Protein AF-A0AAU5ZUD3-F1 (afdb_monomer)

Mean predicted aligned error: 12.15 Å

pLDDT: mean 83.66, std 18.14, range [30.56, 97.0]

Structure (mmCIF, N/CA/C/O backbone):
data_AF-A0AAU5ZUD3-F1
#
_entry.id   AF-A0AAU5ZUD3-F1
#
loop_
_atom_site.group_PDB
_atom_site.id
_atom_site.type_symbol
_atom_site.label_atom_id
_atom_site.label_alt_id
_atom_site.label_comp_id
_atom_site.label_asym_id
_atom_site.label_entity_id
_atom_site.label_seq_id
_atom_site.pdbx_PDB_ins_code
_atom_site.Cartn_x
_atom_site.Cartn_y
_atom_site.Cartn_z
_atom_site.occupancy
_atom_site.B_iso_or_equiv
_atom_site.auth_seq_id
_atom_site.auth_comp_id
_atom_site.auth_asym_id
_atom_site.auth_atom_id
_atom_site.pdbx_PDB_model_num
ATOM 1 N N . MET A 1 1 ? 23.092 -17.784 -21.817 1.00 48.41 1 MET A N 1
ATOM 2 C CA . MET A 1 1 ? 22.901 -16.359 -21.484 1.00 48.41 1 MET A CA 1
ATOM 3 C C . MET A 1 1 ? 22.341 -15.691 -22.719 1.00 48.41 1 MET A C 1
ATOM 5 O O . MET A 1 1 ? 23.107 -15.322 -23.607 1.00 48.41 1 MET A O 1
ATOM 9 N N . ASP A 1 2 ? 21.018 -15.636 -22.817 1.00 57.62 2 ASP A N 1
ATOM 10 C CA . ASP A 1 2 ? 20.360 -14.925 -23.908 1.00 57.62 2 ASP A CA 1
ATOM 11 C C . ASP A 1 2 ? 20.676 -13.446 -23.767 1.00 57.62 2 ASP A C 1
ATOM 13 O O . ASP A 1 2 ? 20.361 -12.872 -22.738 1.00 57.62 2 ASP A O 1
ATOM 17 N N . ARG A 1 3 ? 21.308 -12.844 -24.781 1.00 77.56 3 ARG A N 1
ATOM 18 C CA . ARG A 1 3 ? 21.646 -11.405 -24.803 1.00 77.56 3 ARG A CA 1
ATOM 19 C C . ARG A 1 3 ? 20.447 -10.514 -25.154 1.00 77.56 3 ARG A C 1
ATOM 21 O O . ARG A 1 3 ? 20.596 -9.307 -25.336 1.00 77.56 3 ARG A O 1
ATOM 28 N N . THR A 1 4 ? 19.286 -11.123 -25.367 1.00 86.38 4 THR A N 1
ATOM 29 C CA . THR A 1 4 ? 18.081 -10.471 -25.881 1.00 86.38 4 THR A CA 1
ATOM 30 C C . THR A 1 4 ? 17.466 -9.530 -24.836 1.00 86.38 4 THR A C 1
ATOM 32 O O . THR A 1 4 ? 17.276 -8.363 -25.179 1.00 86.38 4 THR A O 1
ATOM 35 N N . PRO A 1 5 ? 17.266 -9.927 -23.559 1.00 87.44 5 PRO A N 1
ATOM 36 C CA . PRO A 1 5 ? 16.781 -9.009 -22.525 1.00 87.44 5 PRO A CA 1
ATOM 37 C C . PRO A 1 5 ? 17.735 -7.833 -22.271 1.00 87.44 5 PRO A C 1
ATOM 39 O O . PRO A 1 5 ? 17.277 -6.694 -22.231 1.00 87.44 5 PRO A O 1
ATOM 42 N N . GLN A 1 6 ? 19.054 -8.076 -22.214 1.00 90.00 6 GLN A N 1
ATOM 43 C CA . GLN A 1 6 ? 20.086 -7.034 -22.049 1.00 90.00 6 GLN A CA 1
ATOM 44 C C . GLN A 1 6 ? 19.962 -5.980 -23.145 1.00 90.00 6 GLN A C 1
ATOM 46 O O . GLN A 1 6 ? 19.853 -4.793 -22.843 1.00 90.00 6 GLN A O 1
ATOM 51 N N . ARG A 1 7 ? 19.897 -6.419 -24.411 1.00 91.31 7 ARG A N 1
ATOM 52 C CA . ARG A 1 7 ? 19.747 -5.540 -25.579 1.00 91.31 7 ARG A CA 1
ATOM 53 C C . ARG A 1 7 ? 18.429 -4.772 -25.581 1.00 91.31 7 ARG A C 1
ATOM 55 O O . ARG A 1 7 ? 18.427 -3.607 -25.965 1.00 91.31 7 ARG A O 1
ATOM 62 N N . HIS A 1 8 ? 17.321 -5.383 -25.162 1.00 91.88 8 HIS A N 1
ATOM 63 C CA . HIS A 1 8 ? 16.043 -4.675 -25.042 1.00 91.88 8 HIS A CA 1
ATOM 64 C C . HIS A 1 8 ? 16.085 -3.618 -23.933 1.00 91.88 8 HIS A C 1
ATOM 66 O O . HIS A 1 8 ? 15.675 -2.484 -24.168 1.00 91.88 8 HIS A O 1
ATOM 72 N N . ALA A 1 9 ? 16.647 -3.943 -22.767 1.00 92.06 9 ALA A N 1
ATOM 73 C CA . ALA A 1 9 ? 16.814 -3.001 -21.665 1.00 92.06 9 ALA A CA 1
ATOM 74 C C . ALA A 1 9 ? 17.795 -1.862 -22.014 1.00 92.06 9 ALA A C 1
ATOM 76 O O . ALA A 1 9 ? 17.517 -0.701 -21.731 1.00 92.06 9 ALA A O 1
ATOM 77 N N . GLU A 1 10 ? 18.918 -2.152 -22.679 1.00 93.25 10 GLU A N 1
ATOM 78 C CA . GLU A 1 10 ? 19.841 -1.145 -23.236 1.00 93.25 10 GLU A CA 1
ATOM 79 C C . GLU A 1 10 ? 19.151 -0.252 -24.280 1.00 93.25 10 GLU A C 1
ATOM 81 O O . GLU A 1 10 ? 19.231 0.970 -24.197 1.00 93.25 10 GLU A O 1
ATOM 86 N N . SER A 1 11 ? 18.438 -0.842 -25.246 1.00 92.50 11 SER A N 1
ATOM 87 C CA . SER A 1 11 ? 17.718 -0.107 -26.295 1.00 92.50 11 SER A CA 1
ATOM 88 C C . SER A 1 11 ? 16.621 0.799 -25.729 1.00 92.50 11 SER A C 1
ATOM 90 O O . SER A 1 11 ? 16.426 1.912 -26.224 1.00 92.50 11 SER A O 1
ATOM 92 N N . LEU A 1 12 ? 15.939 0.350 -24.671 1.00 92.88 12 LEU A N 1
ATOM 93 C CA . LEU A 1 12 ? 14.989 1.156 -23.916 1.00 92.88 12 LEU A CA 1
ATOM 94 C C . LEU A 1 12 ? 15.702 2.342 -23.253 1.00 92.88 12 LEU A C 1
ATOM 96 O O . LEU A 1 12 ? 15.375 3.484 -23.561 1.00 92.88 12 LEU A O 1
ATOM 100 N N . LEU A 1 13 ? 16.706 2.097 -22.403 1.00 93.88 13 LEU A N 1
ATOM 101 C CA . LEU A 1 13 ? 17.411 3.163 -21.677 1.00 93.88 13 LEU A CA 1
ATOM 102 C C . LEU A 1 13 ? 18.045 4.197 -22.620 1.00 93.88 13 LEU A C 1
ATOM 104 O O . LEU A 1 13 ? 17.849 5.392 -22.412 1.00 93.88 13 LEU A O 1
ATOM 108 N N . ASN A 1 14 ? 18.700 3.759 -23.699 1.00 94.69 14 ASN A N 1
ATOM 109 C CA . ASN A 1 14 ? 19.333 4.638 -24.691 1.00 94.69 14 ASN A CA 1
ATOM 110 C C . ASN A 1 14 ? 18.343 5.590 -25.388 1.00 94.69 14 ASN A C 1
ATOM 112 O O . ASN A 1 14 ? 18.731 6.677 -25.809 1.00 94.69 14 ASN A O 1
ATOM 116 N N . ALA A 1 15 ? 17.069 5.208 -25.519 1.00 92.94 15 ALA A N 1
ATOM 117 C CA . ALA A 1 15 ? 16.033 6.084 -26.065 1.00 92.94 15 ALA A CA 1
ATOM 118 C C . ALA A 1 15 ? 15.388 6.996 -25.011 1.00 92.94 15 ALA A C 1
ATOM 120 O O . ALA A 1 15 ? 14.883 8.064 -25.346 1.00 92.94 15 ALA A O 1
ATOM 121 N N . LEU A 1 16 ? 15.403 6.588 -23.740 1.00 93.88 16 LEU A N 1
ATOM 122 C CA . LEU A 1 16 ? 14.879 7.375 -22.624 1.00 93.88 16 LEU A CA 1
ATOM 123 C C . LEU A 1 16 ? 15.850 8.468 -22.163 1.00 93.88 16 LEU A C 1
ATOM 125 O O . LEU A 1 16 ? 15.400 9.533 -21.733 1.00 93.88 16 LEU A O 1
ATOM 129 N N . ASP A 1 17 ? 17.154 8.209 -22.245 1.00 92.62 17 ASP A N 1
ATOM 130 C CA . ASP A 1 17 ? 18.222 9.093 -21.774 1.00 92.62 17 ASP A CA 1
ATOM 131 C C . ASP A 1 17 ? 18.165 10.526 -22.354 1.00 92.62 17 ASP A C 1
ATOM 133 O O . ASP A 1 17 ? 18.017 11.464 -21.562 1.00 92.62 17 ASP A O 1
ATOM 137 N N . PRO A 1 18 ? 18.129 10.746 -23.691 1.00 94.94 18 PRO A N 1
ATOM 138 C CA . PRO A 1 18 ? 18.107 12.097 -24.264 1.00 94.94 18 PRO A CA 1
ATOM 139 C C . PRO A 1 18 ? 16.787 12.855 -24.037 1.00 94.94 18 PRO A C 1
ATOM 141 O O . PRO A 1 18 ? 16.698 14.042 -24.353 1.00 94.94 18 PRO A O 1
ATOM 144 N N . LEU A 1 19 ? 15.738 12.194 -23.532 1.00 95.00 19 LEU A N 1
ATOM 145 C CA . LEU A 1 19 ? 14.406 12.782 -23.422 1.00 95.00 19 LEU A CA 1
ATOM 146 C C . LEU A 1 19 ? 14.183 13.493 -22.076 1.00 95.00 19 LEU A C 1
ATOM 148 O O . LEU A 1 19 ? 14.475 12.922 -21.017 1.00 95.00 19 LEU A O 1
ATOM 152 N N . PRO A 1 20 ? 13.551 14.687 -22.072 1.00 93.31 20 PRO A N 1
ATOM 153 C CA . PRO A 1 20 ? 13.088 15.324 -20.846 1.00 93.31 20 PRO A CA 1
ATOM 154 C C . PRO A 1 20 ? 11.967 14.496 -20.205 1.00 93.31 20 PRO A C 1
ATOM 156 O O . PRO A 1 20 ? 11.162 13.865 -20.894 1.00 93.31 20 PRO A O 1
ATOM 159 N N . PHE A 1 21 ? 11.869 14.538 -18.874 1.00 87.75 21 PHE A N 1
ATOM 160 C CA . PHE A 1 21 ? 11.022 13.639 -18.076 1.00 87.75 21 PHE A CA 1
ATOM 161 C C . PHE A 1 21 ? 9.576 13.423 -18.601 1.00 87.75 21 PHE A C 1
ATOM 163 O O . PHE A 1 21 ? 9.168 12.266 -18.726 1.00 87.75 21 PHE A O 1
ATOM 170 N N . PRO A 1 22 ? 8.799 14.455 -19.008 1.00 90.75 22 PRO A N 1
ATOM 171 C CA . PRO A 1 22 ? 7.433 14.250 -19.507 1.00 90.75 22 PRO A CA 1
ATOM 172 C C . PRO A 1 22 ? 7.348 13.568 -20.880 1.00 90.75 22 PRO A C 1
ATOM 174 O O . PRO A 1 22 ? 6.273 13.111 -21.265 1.00 90.75 22 PRO A O 1
ATOM 177 N N . GLN A 1 23 ? 8.431 13.566 -21.662 1.00 94.94 23 GLN A N 1
ATOM 178 C CA . GLN A 1 23 ? 8.542 12.819 -22.920 1.00 94.94 23 GLN A CA 1
ATOM 179 C C . GLN A 1 23 ? 9.052 11.403 -22.638 1.00 94.94 23 GLN A C 1
ATOM 181 O O . GLN A 1 23 ? 8.458 10.446 -23.120 1.00 94.94 23 GLN A O 1
ATOM 186 N N . ARG A 1 24 ? 10.048 11.268 -21.752 1.00 94.00 24 ARG A N 1
ATOM 187 C CA . ARG A 1 24 ? 10.586 9.985 -21.276 1.00 94.00 24 ARG A CA 1
ATOM 188 C C . ARG A 1 24 ? 9.496 9.029 -20.782 1.00 94.00 24 ARG A C 1
ATOM 190 O O . ARG A 1 24 ? 9.469 7.875 -21.183 1.00 94.00 24 ARG A O 1
ATOM 197 N N . MET A 1 25 ? 8.560 9.507 -19.959 1.00 92.12 25 MET A N 1
ATOM 198 C CA . MET A 1 25 ? 7.459 8.667 -19.456 1.00 92.12 25 MET A CA 1
ATOM 199 C C . MET A 1 25 ? 6.470 8.234 -20.552 1.00 92.12 25 MET A C 1
ATOM 201 O O . MET A 1 25 ? 5.886 7.159 -20.450 1.00 92.12 25 MET A O 1
ATOM 205 N N . ARG A 1 26 ? 6.293 9.035 -21.614 1.00 92.38 26 ARG A N 1
ATOM 206 C CA . ARG A 1 26 ? 5.463 8.664 -22.774 1.00 92.38 26 ARG A CA 1
ATOM 207 C C . ARG A 1 26 ? 6.164 7.645 -23.667 1.00 92.38 26 ARG A C 1
ATOM 209 O O . ARG A 1 26 ? 5.546 6.653 -24.027 1.00 92.38 26 ARG A O 1
ATOM 216 N N . GLU A 1 27 ? 7.443 7.859 -23.963 1.00 95.38 27 GLU A N 1
ATOM 217 C CA . GLU A 1 27 ? 8.263 6.931 -24.752 1.00 95.38 27 GLU A CA 1
ATOM 218 C C . GLU A 1 27 ? 8.378 5.560 -24.070 1.00 95.38 27 GLU A C 1
ATOM 220 O O . GLU A 1 27 ? 8.192 4.527 -24.710 1.00 95.38 27 GLU A O 1
ATOM 225 N N . LEU A 1 28 ? 8.593 5.548 -22.748 1.00 93.88 28 LEU A N 1
ATOM 226 C CA . LEU A 1 28 ? 8.574 4.329 -21.940 1.00 93.88 28 LEU A CA 1
ATOM 227 C C . LEU A 1 28 ? 7.236 3.594 -22.079 1.00 93.88 28 LEU A C 1
ATOM 229 O O . LEU A 1 28 ? 7.224 2.391 -22.328 1.00 93.88 28 LEU A O 1
ATOM 233 N N . ALA A 1 29 ? 6.115 4.311 -21.956 1.00 92.56 29 ALA A N 1
ATOM 234 C CA . ALA A 1 29 ? 4.798 3.693 -22.031 1.00 92.56 29 ALA A CA 1
ATOM 235 C C . ALA A 1 29 ? 4.490 3.096 -23.417 1.00 92.56 29 ALA A C 1
ATOM 237 O O . ALA A 1 29 ? 3.869 2.038 -23.494 1.00 92.56 29 ALA A O 1
ATOM 238 N N . LEU A 1 30 ? 4.951 3.739 -24.496 1.00 93.19 30 LEU A N 1
ATOM 239 C CA . LEU A 1 30 ? 4.829 3.218 -25.861 1.00 93.19 30 LEU A CA 1
ATOM 240 C C . LEU A 1 30 ? 5.646 1.931 -26.038 1.00 93.19 30 LEU A C 1
ATOM 242 O O . LEU A 1 30 ? 5.090 0.897 -26.404 1.00 93.19 30 LEU A O 1
ATOM 246 N N . ARG A 1 31 ? 6.944 1.960 -25.706 1.00 91.62 31 ARG A N 1
ATOM 247 C CA . ARG A 1 31 ? 7.850 0.816 -25.919 1.00 91.62 31 ARG A CA 1
ATOM 248 C C . ARG A 1 31 ? 7.515 -0.401 -25.070 1.00 91.62 31 ARG A C 1
ATOM 250 O O . ARG A 1 31 ? 7.714 -1.522 -25.520 1.00 91.62 31 ARG A O 1
ATOM 257 N N . VAL A 1 32 ? 6.979 -0.211 -23.866 1.00 91.88 32 VAL A N 1
ATOM 258 C CA . VAL A 1 32 ? 6.510 -1.330 -23.031 1.00 91.88 32 VAL A CA 1
ATOM 259 C C . VAL A 1 32 ? 5.408 -2.135 -23.730 1.00 91.88 32 VAL A C 1
ATOM 261 O O . VAL A 1 32 ? 5.371 -3.350 -23.573 1.00 91.88 32 VAL A O 1
ATOM 264 N N . GLY A 1 33 ? 4.568 -1.499 -24.555 1.00 85.56 33 GLY A N 1
ATOM 265 C CA . GLY A 1 33 ? 3.566 -2.197 -25.369 1.00 85.56 33 GLY A CA 1
ATOM 266 C C . GLY A 1 33 ? 4.148 -3.045 -26.509 1.00 85.56 33 GLY A C 1
ATOM 267 O O . GLY A 1 33 ? 3.487 -3.967 -26.976 1.00 85.56 33 GLY A O 1
ATOM 268 N N . GLU A 1 34 ? 5.380 -2.762 -26.941 1.00 88.25 34 GLU A N 1
ATOM 269 C CA . GLU A 1 34 ? 6.093 -3.497 -27.999 1.00 88.25 34 GLU A CA 1
ATOM 270 C C . GLU A 1 34 ? 6.990 -4.619 -27.435 1.00 88.25 34 GLU A C 1
ATOM 272 O O . GLU A 1 34 ? 7.351 -5.557 -28.147 1.00 88.25 34 GLU A O 1
ATOM 277 N N . LEU A 1 35 ? 7.347 -4.545 -26.148 1.00 85.69 35 LEU A N 1
ATOM 278 C CA . LEU A 1 35 ? 8.242 -5.483 -25.468 1.00 85.69 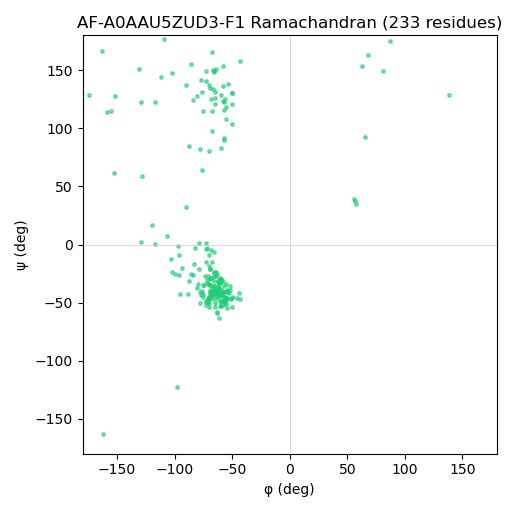35 LEU A CA 1
ATOM 279 C C . LEU A 1 35 ? 7.477 -6.689 -24.902 1.00 85.69 35 LEU A C 1
ATOM 281 O O . LEU A 1 35 ? 7.133 -6.737 -23.722 1.00 85.69 35 LEU A O 1
ATOM 285 N N . VAL A 1 36 ? 7.253 -7.698 -25.748 1.00 82.12 36 VAL A N 1
ATOM 286 C CA . VAL A 1 36 ? 6.629 -8.974 -25.359 1.00 82.12 36 VAL A CA 1
ATOM 287 C C . VAL A 1 36 ? 7.614 -10.138 -25.571 1.00 82.12 36 VAL A C 1
ATOM 289 O O . VAL A 1 36 ? 8.046 -10.348 -26.705 1.00 82.12 36 VAL A O 1
ATOM 292 N N . PRO A 1 37 ? 7.950 -10.938 -24.535 1.00 87.38 37 PRO A N 1
ATOM 293 C CA . PRO A 1 37 ? 7.525 -10.824 -23.136 1.00 87.38 37 PRO A CA 1
ATOM 294 C C . PRO A 1 37 ? 8.264 -9.712 -22.369 1.00 87.38 37 PRO A C 1
ATOM 296 O O . PRO A 1 37 ? 9.474 -9.543 -22.507 1.00 87.38 37 PRO A O 1
ATOM 299 N N . LEU A 1 38 ? 7.539 -9.006 -21.495 1.00 92.06 38 LEU A N 1
ATOM 300 C CA . LEU A 1 38 ? 8.079 -7.895 -20.701 1.00 92.06 38 LEU A CA 1
ATOM 301 C C . LEU A 1 38 ? 8.954 -8.363 -19.523 1.00 92.06 38 LEU A C 1
ATOM 303 O O . LEU A 1 38 ? 9.988 -7.754 -19.252 1.00 92.06 38 LEU A O 1
ATOM 307 N N . ARG A 1 39 ? 8.558 -9.446 -18.834 1.00 93.50 39 ARG A N 1
ATOM 308 C CA . ARG A 1 39 ? 9.158 -9.902 -17.561 1.00 93.50 39 ARG A CA 1
ATOM 309 C C . ARG A 1 39 ? 10.698 -10.033 -17.600 1.00 93.50 39 ARG A C 1
ATOM 311 O O . ARG A 1 39 ? 11.324 -9.433 -16.729 1.00 93.50 39 ARG A O 1
ATOM 318 N N . PRO A 1 40 ? 11.340 -10.644 -18.623 1.00 94.19 40 PRO A N 1
ATOM 319 C CA . PRO A 1 40 ? 12.805 -10.734 -18.678 1.00 94.19 40 PRO A CA 1
ATOM 320 C C . PRO A 1 40 ? 13.511 -9.374 -18.798 1.00 94.19 40 PRO A C 1
ATOM 322 O O . PRO A 1 40 ? 14.656 -9.228 -18.381 1.00 94.19 40 PRO A O 1
ATOM 325 N N . VAL A 1 41 ? 12.847 -8.364 -19.375 1.00 93.75 41 VAL A N 1
ATOM 326 C CA . VAL A 1 41 ? 13.384 -6.995 -19.468 1.00 93.75 41 VAL A CA 1
ATOM 327 C C . VAL A 1 41 ? 13.294 -6.289 -18.111 1.00 93.75 41 VAL A C 1
ATOM 329 O O . VAL A 1 41 ? 14.193 -5.526 -17.769 1.00 93.75 41 VAL A O 1
ATOM 332 N N . LEU A 1 42 ? 12.248 -6.563 -17.321 1.00 94.94 42 LEU A N 1
ATOM 333 C CA . LEU A 1 42 ? 12.124 -6.055 -15.949 1.00 94.94 42 LEU A CA 1
ATOM 334 C C . LEU A 1 42 ? 13.223 -6.635 -15.053 1.00 94.94 42 LEU A C 1
ATOM 336 O O . LEU A 1 42 ? 13.940 -5.873 -14.415 1.00 94.94 42 LEU A O 1
ATOM 340 N N . GLU A 1 43 ? 13.396 -7.959 -15.064 1.00 93.75 43 GLU A N 1
ATOM 341 C CA . GLU A 1 43 ? 14.438 -8.667 -14.304 1.00 93.75 43 GLU A CA 1
ATOM 342 C C . GLU A 1 43 ? 15.841 -8.127 -14.626 1.00 93.75 43 GLU A C 1
ATOM 344 O O . GLU A 1 43 ? 16.622 -7.812 -13.731 1.00 93.75 43 GLU A O 1
ATOM 349 N N . GLU A 1 44 ? 16.143 -7.937 -15.912 1.00 94.75 44 GLU A N 1
ATOM 350 C CA . GLU A 1 44 ? 17.400 -7.347 -16.370 1.00 94.75 44 GLU A CA 1
ATOM 351 C C . GLU A 1 44 ? 17.597 -5.909 -15.856 1.00 94.75 44 GLU A C 1
ATOM 353 O O . GLU A 1 44 ? 18.678 -5.576 -15.368 1.00 94.75 44 GLU A O 1
ATOM 358 N N . LEU A 1 45 ? 16.566 -5.056 -15.919 1.00 93.62 45 LEU A N 1
ATOM 359 C CA . LEU A 1 45 ? 16.619 -3.701 -15.355 1.00 93.62 45 LEU A CA 1
ATOM 360 C C . LEU A 1 45 ? 16.836 -3.711 -13.833 1.00 93.62 45 LEU A C 1
ATOM 362 O O . LEU A 1 45 ? 17.498 -2.814 -13.311 1.00 93.62 45 LEU A O 1
ATOM 366 N N . GLU A 1 46 ? 16.327 -4.717 -13.119 1.00 92.19 46 GLU A N 1
ATOM 367 C CA . GLU A 1 46 ? 16.483 -4.810 -11.666 1.00 92.19 46 GLU A CA 1
ATOM 368 C C . GLU A 1 46 ? 17.912 -5.113 -11.209 1.00 92.19 46 GLU A C 1
ATOM 370 O O . GLU A 1 46 ? 18.314 -4.656 -10.140 1.00 92.19 46 GLU A O 1
ATOM 375 N N . THR A 1 47 ? 18.704 -5.811 -12.029 1.00 91.44 47 THR A N 1
ATOM 376 C CA . THR A 1 47 ? 20.117 -6.120 -11.726 1.00 91.44 47 THR A CA 1
ATOM 377 C C . THR A 1 47 ? 21.076 -4.927 -11.836 1.00 91.44 47 THR A C 1
ATOM 379 O O . THR A 1 47 ? 22.267 -5.070 -11.559 1.00 91.44 47 THR A O 1
ATOM 382 N N . ARG A 1 48 ? 20.577 -3.759 -12.263 1.00 88.94 48 ARG A N 1
ATOM 383 C CA . ARG A 1 48 ? 21.374 -2.566 -12.581 1.00 88.94 48 ARG A CA 1
ATOM 384 C C . ARG A 1 48 ? 21.381 -1.582 -11.400 1.00 88.94 48 ARG A C 1
ATOM 386 O O . ARG A 1 48 ? 21.829 -1.936 -10.312 1.00 88.94 48 ARG A O 1
ATOM 393 N N . GLY A 1 49 ? 20.953 -0.335 -11.597 1.00 88.69 49 GLY A N 1
ATOM 394 C CA . GLY A 1 49 ? 20.941 0.704 -10.568 1.00 88.69 49 GLY A CA 1
ATOM 395 C C . GLY A 1 49 ? 19.535 1.080 -10.075 1.00 88.69 49 GLY A C 1
ATOM 396 O O . GLY A 1 49 ? 18.521 0.606 -10.595 1.00 88.69 49 GLY A O 1
ATOM 397 N N . PRO A 1 50 ? 19.439 1.979 -9.074 1.00 88.56 50 PRO A N 1
ATOM 398 C CA . PRO A 1 50 ? 18.154 2.456 -8.551 1.00 88.56 50 PRO A CA 1
ATOM 399 C C . PRO A 1 50 ? 17.288 3.164 -9.604 1.00 88.56 50 PRO A C 1
ATOM 401 O O . PRO A 1 50 ? 16.061 3.116 -9.537 1.00 88.56 50 PRO A O 1
ATOM 404 N N . TYR A 1 51 ? 17.912 3.807 -10.597 1.00 88.81 51 TYR A N 1
ATOM 405 C CA . TYR A 1 51 ? 17.195 4.444 -11.701 1.00 88.81 51 TYR A CA 1
ATOM 406 C C . TYR A 1 51 ? 16.505 3.401 -12.588 1.00 88.81 51 TYR A C 1
ATOM 408 O O . TYR A 1 51 ? 15.314 3.523 -12.870 1.00 88.81 51 TYR A O 1
ATOM 416 N N . GLU A 1 52 ? 17.219 2.343 -12.966 1.00 93.25 52 GLU A N 1
ATOM 417 C CA . GLU A 1 52 ? 16.712 1.245 -13.787 1.00 93.25 52 GLU A CA 1
ATOM 418 C C . GLU A 1 52 ? 15.619 0.458 -13.057 1.00 93.25 52 GLU A C 1
ATOM 420 O O . GLU A 1 52 ? 14.586 0.172 -13.659 1.00 93.25 52 GLU A O 1
ATOM 425 N N . ARG A 1 53 ? 15.770 0.220 -11.746 1.00 93.56 53 ARG A N 1
ATOM 426 C CA . ARG A 1 53 ? 14.705 -0.330 -10.882 1.00 93.56 53 ARG A CA 1
ATOM 427 C C . ARG A 1 53 ? 13.461 0.562 -10.859 1.00 93.56 53 ARG A C 1
ATOM 429 O O . ARG A 1 53 ? 12.336 0.070 -10.937 1.00 93.56 53 ARG A O 1
ATOM 436 N N . GLY A 1 54 ? 13.646 1.882 -10.824 1.00 90.75 54 GLY A N 1
ATOM 437 C CA . GLY A 1 54 ? 12.558 2.849 -10.967 1.00 90.75 54 GLY A CA 1
ATOM 438 C C . GLY A 1 54 ? 11.853 2.772 -12.328 1.00 90.75 54 GLY A C 1
ATOM 439 O O . GLY A 1 54 ? 10.624 2.812 -12.381 1.00 90.75 54 GLY A O 1
ATOM 440 N N . ILE A 1 55 ? 12.607 2.610 -13.421 1.00 93.62 55 ILE A N 1
ATOM 441 C CA . ILE A 1 55 ? 12.058 2.390 -14.768 1.00 93.62 55 ILE A CA 1
ATOM 442 C C . ILE A 1 55 ? 11.320 1.046 -14.852 1.00 93.62 55 ILE A C 1
ATOM 444 O O . ILE A 1 55 ? 10.225 1.014 -15.411 1.00 93.62 55 ILE A O 1
ATOM 448 N N . ALA A 1 56 ? 11.848 -0.026 -14.252 1.00 95.25 56 ALA A N 1
ATOM 449 C CA . ALA A 1 56 ? 11.190 -1.332 -14.184 1.00 95.25 56 ALA A CA 1
ATOM 450 C C . ALA A 1 56 ? 9.827 -1.244 -13.477 1.00 95.25 56 ALA A C 1
ATOM 452 O O . ALA A 1 56 ? 8.836 -1.743 -14.002 1.00 95.25 56 ALA A O 1
ATOM 453 N N . ALA A 1 57 ? 9.734 -0.516 -12.358 1.00 94.06 57 ALA A N 1
ATOM 454 C CA . ALA A 1 57 ? 8.468 -0.323 -11.646 1.00 94.06 57 ALA A CA 1
ATOM 455 C C . ALA A 1 57 ? 7.407 0.423 -12.475 1.00 94.06 57 ALA A C 1
ATOM 457 O O . ALA A 1 57 ? 6.232 0.053 -12.458 1.00 94.06 57 ALA A O 1
ATOM 458 N N . VAL A 1 58 ? 7.812 1.443 -13.240 1.00 93.12 58 VAL A N 1
ATOM 459 C CA . VAL A 1 58 ? 6.910 2.142 -14.171 1.00 93.12 58 VAL A CA 1
ATOM 460 C C . VAL A 1 58 ? 6.534 1.236 -15.351 1.00 93.12 58 VAL A C 1
ATOM 462 O O . VAL A 1 58 ? 5.376 1.215 -15.764 1.00 93.12 58 VAL A O 1
ATOM 465 N N . ALA A 1 59 ? 7.485 0.462 -15.880 1.00 94.69 59 ALA A N 1
ATOM 466 C CA . ALA A 1 59 ? 7.262 -0.461 -16.989 1.00 94.69 59 ALA A CA 1
ATOM 467 C C . ALA A 1 59 ? 6.279 -1.581 -16.618 1.00 94.69 59 ALA A C 1
ATOM 469 O O . ALA A 1 59 ? 5.315 -1.802 -17.346 1.00 94.69 59 ALA A O 1
ATOM 470 N N . ALA A 1 60 ? 6.455 -2.220 -15.460 1.00 95.56 60 ALA A N 1
ATOM 471 C CA . ALA A 1 60 ? 5.526 -3.211 -14.923 1.00 95.56 60 ALA A CA 1
ATOM 472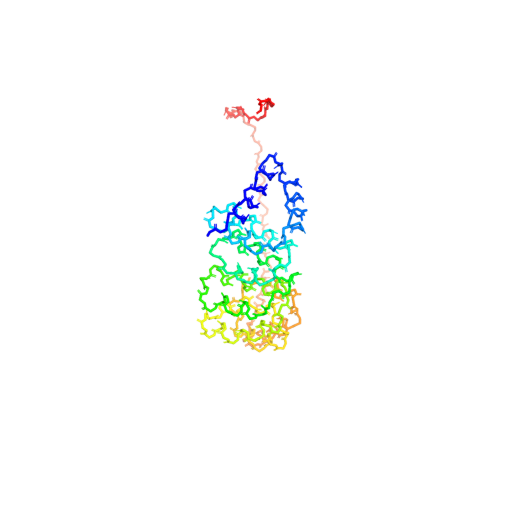 C C . ALA A 1 60 ? 4.113 -2.630 -14.740 1.00 95.56 60 ALA A C 1
ATOM 474 O O . ALA A 1 60 ? 3.124 -3.269 -15.102 1.00 95.56 60 ALA A O 1
ATOM 475 N N . ALA A 1 61 ? 4.008 -1.385 -14.260 1.00 93.69 61 ALA A N 1
ATOM 476 C CA . ALA A 1 61 ? 2.726 -0.703 -14.108 1.00 93.69 61 ALA A CA 1
ATOM 477 C C . ALA A 1 61 ? 2.022 -0.425 -15.451 1.00 93.69 61 ALA A C 1
ATOM 479 O O . ALA A 1 61 ? 0.805 -0.598 -15.547 1.00 93.69 61 ALA A O 1
ATOM 480 N N . VAL A 1 62 ? 2.766 -0.033 -16.495 1.00 93.94 62 VAL A N 1
ATOM 481 C CA . VAL A 1 62 ? 2.224 0.144 -17.857 1.00 93.94 62 VAL A CA 1
ATOM 482 C C . VAL A 1 62 ? 1.835 -1.199 -18.479 1.00 93.94 62 VAL A C 1
ATOM 484 O O . VAL A 1 62 ? 0.734 -1.320 -19.011 1.00 93.94 62 VAL A O 1
ATOM 487 N N . GLY A 1 63 ? 2.696 -2.213 -18.365 1.00 93.06 63 GLY A N 1
ATOM 488 C CA . GLY A 1 63 ? 2.442 -3.582 -18.829 1.00 93.06 63 GLY A CA 1
ATOM 489 C C . GLY A 1 63 ? 1.362 -4.325 -18.035 1.00 93.06 63 GLY A C 1
ATOM 490 O O . GLY A 1 63 ? 0.985 -5.432 -18.405 1.00 93.06 63 GLY A O 1
ATOM 491 N N . ARG A 1 64 ? 0.844 -3.703 -16.965 1.00 93.81 64 ARG A N 1
ATOM 492 C CA . ARG A 1 64 ? -0.177 -4.225 -16.045 1.00 93.81 64 ARG A CA 1
ATOM 493 C C . ARG A 1 64 ? 0.207 -5.543 -15.369 1.00 93.81 64 ARG A C 1
ATOM 495 O O . ARG A 1 64 ? -0.654 -6.371 -15.077 1.00 93.81 64 ARG A O 1
ATOM 502 N N . ASP A 1 65 ? 1.493 -5.703 -15.074 1.00 95.06 65 ASP A N 1
ATOM 503 C CA . ASP A 1 65 ? 2.038 -6.877 -14.401 1.00 95.06 65 ASP A CA 1
ATOM 504 C C . ASP A 1 65 ? 1.763 -6.815 -12.886 1.00 95.06 65 ASP A C 1
ATOM 506 O O . ASP A 1 65 ? 2.572 -6.342 -12.085 1.00 95.06 65 ASP A O 1
ATOM 510 N N . ALA A 1 66 ? 0.553 -7.227 -12.499 1.00 95.12 66 ALA A N 1
ATOM 511 C CA . ALA A 1 66 ? 0.080 -7.168 -11.117 1.00 95.12 66 ALA A CA 1
ATOM 512 C C . ALA A 1 66 ? 0.855 -8.100 -10.167 1.00 95.12 66 ALA A C 1
ATOM 514 O O . ALA A 1 66 ? 0.951 -7.800 -8.980 1.00 95.12 66 ALA A O 1
ATOM 515 N N . GLU A 1 67 ? 1.418 -9.198 -10.677 1.00 95.31 67 GLU A N 1
ATOM 516 C CA . GLU A 1 67 ? 2.256 -10.120 -9.903 1.00 95.31 67 GLU A CA 1
ATOM 517 C C . GLU A 1 67 ? 3.596 -9.458 -9.567 1.00 95.31 67 GLU A C 1
ATOM 519 O O . GLU A 1 67 ? 3.906 -9.288 -8.390 1.00 95.31 67 GLU A O 1
ATOM 524 N N . TRP A 1 68 ? 4.315 -8.946 -10.578 1.00 95.06 68 TRP A N 1
ATOM 525 C CA . TRP A 1 68 ? 5.578 -8.228 -10.364 1.00 95.06 68 TRP A CA 1
ATOM 526 C C . TRP A 1 68 ? 5.398 -7.032 -9.417 1.00 95.06 68 TRP A C 1
ATOM 528 O O . TRP A 1 68 ? 6.221 -6.783 -8.540 1.00 95.06 68 TRP A O 1
ATOM 538 N N . ILE A 1 69 ? 4.295 -6.288 -9.554 1.00 96.94 69 ILE A N 1
ATOM 539 C CA . ILE A 1 69 ? 3.982 -5.173 -8.650 1.00 96.94 69 ILE A CA 1
ATOM 540 C C . ILE A 1 69 ? 3.673 -5.667 -7.230 1.00 96.94 69 ILE A C 1
ATOM 542 O O . ILE A 1 69 ? 4.085 -5.011 -6.270 1.00 96.94 69 ILE A O 1
ATOM 546 N N . GLY A 1 70 ? 2.986 -6.805 -7.086 1.00 9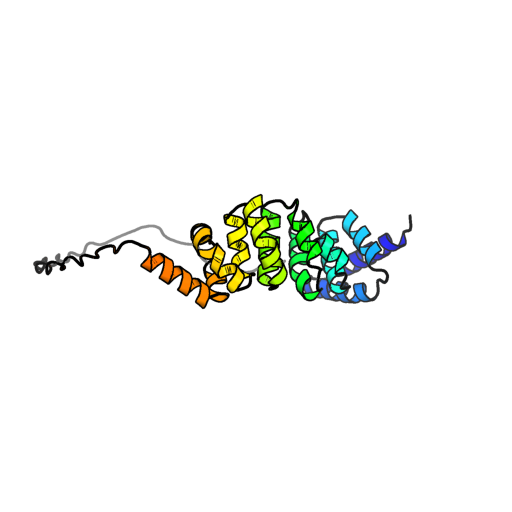6.50 70 GLY A N 1
ATOM 547 C CA . GLY A 1 70 ? 2.748 -7.472 -5.806 1.00 96.50 70 GLY A CA 1
ATOM 548 C C . GLY A 1 70 ? 4.053 -7.765 -5.068 1.00 96.50 70 GLY A C 1
ATOM 549 O O . GLY A 1 70 ? 4.207 -7.347 -3.923 1.00 96.50 70 GLY A O 1
ATOM 550 N N . ASP A 1 71 ? 5.039 -8.332 -5.762 1.00 95.38 71 ASP A N 1
ATOM 551 C CA . ASP A 1 71 ? 6.367 -8.652 -5.216 1.00 95.38 71 ASP A CA 1
ATOM 552 C C . ASP A 1 71 ? 7.206 -7.417 -4.825 1.00 95.38 71 ASP A C 1
ATOM 554 O O . ASP A 1 71 ? 8.315 -7.553 -4.301 1.00 95.38 71 ASP A O 1
ATOM 558 N N . ARG A 1 72 ? 6.735 -6.195 -5.119 1.00 95.44 72 ARG A N 1
ATOM 559 C CA . ARG A 1 72 ? 7.432 -4.926 -4.836 1.00 95.44 72 ARG A CA 1
ATOM 560 C C . ARG A 1 72 ? 6.689 -4.002 -3.864 1.00 95.44 72 ARG A C 1
ATOM 562 O O . ARG A 1 72 ? 7.217 -2.946 -3.513 1.00 95.44 72 ARG A O 1
ATOM 569 N N . ILE A 1 73 ? 5.518 -4.380 -3.338 1.00 96.38 73 ILE A N 1
ATOM 570 C CA . ILE A 1 73 ? 4.789 -3.543 -2.355 1.00 96.38 73 ILE A CA 1
ATOM 571 C C . ILE A 1 73 ? 5.502 -3.405 -0.996 1.00 96.38 73 ILE A C 1
ATOM 573 O O . ILE A 1 73 ? 5.172 -2.501 -0.228 1.00 96.38 73 ILE A O 1
ATOM 577 N N . ALA A 1 74 ? 6.495 -4.255 -0.720 1.00 95.75 74 ALA A N 1
ATOM 578 C CA . ALA A 1 74 ? 7.383 -4.190 0.444 1.00 95.75 74 ALA A CA 1
ATOM 579 C C . ALA A 1 74 ? 8.871 -4.021 0.072 1.00 95.75 74 ALA A C 1
ATOM 581 O O . ALA A 1 74 ? 9.737 -4.252 0.915 1.00 95.75 74 ALA A O 1
ATOM 582 N N . ASP A 1 75 ? 9.184 -3.605 -1.165 1.00 93.50 75 ASP A N 1
ATOM 583 C CA . ASP A 1 75 ? 10.571 -3.455 -1.631 1.00 93.50 75 ASP A CA 1
ATOM 584 C C . ASP A 1 75 ? 11.392 -2.559 -0.677 1.00 93.50 75 ASP A C 1
ATOM 586 O O . ASP A 1 75 ? 10.875 -1.528 -0.225 1.00 93.50 75 ASP A O 1
ATOM 590 N N . PRO A 1 76 ? 12.655 -2.897 -0.346 1.00 89.44 76 PRO A N 1
ATOM 591 C CA . PRO A 1 76 ? 13.498 -2.042 0.493 1.00 89.44 76 PRO A CA 1
ATOM 592 C C . PRO A 1 76 ? 13.696 -0.632 -0.093 1.00 89.44 76 PRO A C 1
ATOM 594 O O . PRO A 1 76 ? 13.786 0.341 0.663 1.00 89.44 76 PRO A O 1
ATOM 597 N N . ASP A 1 77 ? 13.702 -0.486 -1.420 1.00 91.19 77 ASP A N 1
ATOM 598 C CA . ASP A 1 77 ? 13.781 0.804 -2.100 1.00 91.19 77 ASP A CA 1
ATOM 599 C C . ASP A 1 77 ? 12.440 1.548 -2.025 1.00 91.19 77 ASP A C 1
ATOM 601 O O . ASP A 1 77 ? 11.418 1.145 -2.586 1.00 91.19 77 ASP A O 1
ATOM 605 N N . ALA A 1 78 ? 12.456 2.684 -1.327 1.00 91.44 78 ALA A N 1
ATOM 606 C CA . ALA A 1 78 ? 11.278 3.512 -1.105 1.00 91.44 78 ALA A CA 1
ATOM 607 C C . ALA A 1 78 ? 10.677 4.101 -2.395 1.00 91.44 78 ALA A C 1
ATOM 609 O O . ALA A 1 78 ? 9.480 4.393 -2.421 1.00 91.44 78 ALA A O 1
ATOM 610 N N . TYR A 1 79 ? 11.463 4.272 -3.466 1.00 90.31 79 TYR A N 1
ATOM 611 C CA . TYR A 1 79 ? 10.943 4.730 -4.754 1.00 90.31 79 TYR A CA 1
ATOM 612 C C . TYR A 1 79 ? 10.140 3.623 -5.441 1.00 90.31 79 TYR A C 1
ATOM 614 O O . TYR A 1 79 ? 8.996 3.855 -5.842 1.00 90.31 79 TYR A O 1
ATOM 622 N N . VAL A 1 80 ? 10.716 2.418 -5.521 1.00 93.56 80 VAL A N 1
ATOM 623 C CA . VAL A 1 80 ? 10.074 1.226 -6.101 1.00 93.56 80 VAL A CA 1
ATOM 624 C C . VAL A 1 80 ? 8.797 0.898 -5.329 1.00 93.56 80 VAL A C 1
ATOM 626 O O . VAL A 1 80 ? 7.709 0.886 -5.910 1.00 93.56 80 VAL A O 1
ATOM 629 N N . ARG A 1 81 ? 8.903 0.768 -4.002 1.00 95.31 81 ARG A N 1
ATOM 630 C CA . ARG A 1 81 ? 7.779 0.502 -3.098 1.00 95.31 81 ARG A CA 1
ATOM 631 C C . ARG A 1 81 ? 6.679 1.557 -3.202 1.00 95.31 81 ARG A C 1
ATOM 633 O O . ARG A 1 81 ? 5.504 1.232 -3.364 1.00 95.31 81 ARG A O 1
ATOM 640 N N . GLY A 1 82 ? 7.053 2.837 -3.174 1.00 93.94 82 GLY A N 1
ATOM 641 C CA . GLY A 1 82 ? 6.119 3.954 -3.311 1.00 93.94 82 GLY A CA 1
ATOM 642 C C . GLY A 1 82 ? 5.446 4.032 -4.688 1.00 93.94 82 GLY A C 1
ATOM 643 O O . GLY A 1 82 ? 4.358 4.604 -4.801 1.00 93.94 82 GLY A O 1
ATOM 644 N N . HIS A 1 83 ? 6.054 3.466 -5.736 1.00 92.62 83 HIS A N 1
ATOM 645 C CA . HIS A 1 83 ? 5.403 3.285 -7.032 1.00 92.62 83 HIS A CA 1
ATOM 646 C C . HIS A 1 83 ? 4.441 2.094 -7.014 1.00 92.62 83 HIS A C 1
ATOM 648 O O . HIS A 1 83 ? 3.275 2.275 -7.363 1.00 92.62 83 HIS A O 1
ATOM 654 N N . ALA A 1 84 ? 4.891 0.928 -6.543 1.00 96.31 84 ALA A N 1
ATOM 655 C CA . ALA A 1 84 ? 4.087 -0.288 -6.452 1.00 96.31 84 ALA A CA 1
ATOM 656 C C . ALA A 1 84 ? 2.797 -0.059 -5.644 1.00 96.31 84 ALA A C 1
ATOM 658 O O . ALA A 1 84 ? 1.699 -0.264 -6.159 1.00 96.31 84 ALA A O 1
ATOM 659 N N . LEU A 1 85 ? 2.900 0.507 -4.435 1.00 96.62 85 LEU A N 1
ATOM 660 C CA . LEU A 1 85 ? 1.746 0.833 -3.583 1.00 96.62 85 LEU A CA 1
ATOM 661 C C . LEU A 1 85 ? 0.761 1.824 -4.230 1.00 96.62 85 LEU A C 1
ATOM 663 O O . LEU A 1 85 ? -0.433 1.775 -3.938 1.00 96.62 85 LEU A O 1
ATOM 667 N N . ARG A 1 86 ? 1.230 2.720 -5.111 1.00 94.62 86 ARG A N 1
ATOM 668 C CA . ARG A 1 86 ? 0.370 3.688 -5.820 1.00 94.62 86 ARG A CA 1
ATOM 669 C C . ARG A 1 86 ? -0.493 3.019 -6.890 1.00 94.62 86 ARG A C 1
ATOM 671 O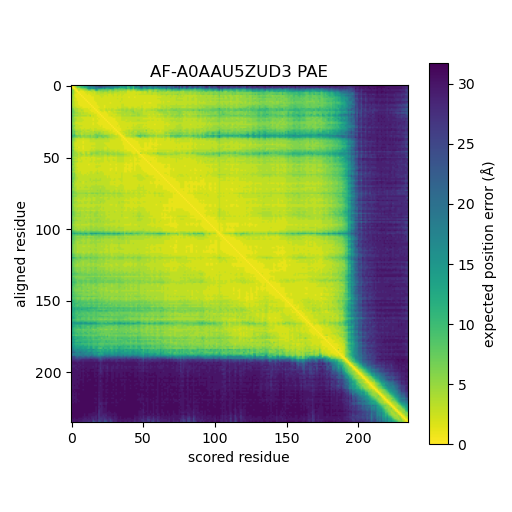 O . ARG A 1 86 ? -1.601 3.489 -7.138 1.00 94.62 86 ARG A O 1
ATOM 678 N N . VAL A 1 87 ? 0.013 1.968 -7.535 1.00 95.44 87 VAL A N 1
ATOM 679 C CA . VAL A 1 87 ? -0.669 1.276 -8.645 1.00 95.44 87 VAL A CA 1
ATOM 680 C C . VAL A 1 87 ? -1.314 -0.050 -8.227 1.00 95.44 87 VAL A C 1
ATOM 682 O O . VAL A 1 87 ? -2.151 -0.569 -8.956 1.00 95.44 87 VAL A O 1
ATOM 685 N N . ALA A 1 88 ? -1.000 -0.576 -7.039 1.00 96.25 88 ALA A N 1
ATOM 686 C CA . ALA A 1 88 ? -1.493 -1.868 -6.557 1.00 96.25 88 ALA A CA 1
ATOM 687 C C . ALA A 1 88 ? -3.029 -1.999 -6.551 1.00 96.25 88 ALA A C 1
ATOM 689 O O . ALA A 1 88 ? -3.563 -3.077 -6.805 1.00 96.25 88 ALA A O 1
ATOM 690 N N . ASP A 1 89 ? -3.750 -0.906 -6.288 1.00 93.69 89 ASP A N 1
ATOM 691 C CA . ASP A 1 89 ? -5.216 -0.871 -6.344 1.00 93.69 89 ASP A CA 1
ATOM 692 C C . ASP A 1 89 ? -5.742 -0.921 -7.791 1.00 93.69 89 ASP A C 1
ATOM 694 O O . ASP A 1 89 ? -6.563 -1.768 -8.137 1.00 93.69 89 ASP A O 1
ATOM 698 N N . SER A 1 90 ? -5.193 -0.086 -8.683 1.00 93.81 90 SER A N 1
ATOM 699 C CA . SER A 1 90 ? -5.618 -0.016 -10.090 1.00 93.81 90 SER A CA 1
ATOM 700 C C . SER A 1 90 ? -5.171 -1.213 -10.938 1.00 93.81 90 SER A C 1
ATOM 702 O O . SER A 1 90 ? -5.698 -1.414 -12.036 1.00 93.81 90 SER A O 1
ATOM 704 N N . LEU A 1 91 ? -4.217 -2.005 -10.443 1.00 95.19 91 LEU A N 1
ATOM 705 C CA . LEU A 1 91 ? -3.794 -3.295 -10.995 1.00 95.19 91 LEU A CA 1
ATOM 706 C C . LEU A 1 91 ? -4.446 -4.500 -10.302 1.00 95.19 91 LEU A C 1
ATOM 708 O O . LEU A 1 91 ? -4.204 -5.623 -10.726 1.00 95.19 91 LEU A O 1
ATOM 712 N N . GLN A 1 92 ? -5.280 -4.283 -9.279 1.00 94.75 92 GLN A N 1
ATOM 713 C CA . GLN A 1 92 ? -5.965 -5.345 -8.531 1.00 94.75 92 GLN A CA 1
ATOM 714 C C . GLN A 1 92 ? -5.006 -6.390 -7.924 1.00 94.75 92 GLN A C 1
ATOM 716 O O . GLN A 1 92 ? -5.313 -7.580 -7.899 1.00 94.75 92 GLN A O 1
ATOM 721 N N . VAL A 1 93 ? -3.854 -5.941 -7.404 1.00 97.00 93 VAL A N 1
ATOM 722 C CA . VAL A 1 93 ? -2.893 -6.790 -6.672 1.00 97.00 93 VAL A CA 1
ATOM 723 C C . VAL A 1 93 ? -3.637 -7.576 -5.582 1.00 97.00 93 VAL A C 1
ATOM 725 O O . VAL A 1 93 ? -4.410 -6.959 -4.839 1.00 97.00 93 VAL A O 1
ATOM 728 N N . PRO A 1 94 ? -3.457 -8.902 -5.462 1.00 95.88 94 PRO A N 1
ATOM 729 C CA . PRO A 1 94 ? -4.237 -9.715 -4.534 1.00 95.88 94 PRO A CA 1
ATOM 730 C C . PRO A 1 94 ? -3.975 -9.335 -3.073 1.00 95.88 94 PRO A C 1
ATOM 732 O O . PRO A 1 94 ? -2.885 -8.897 -2.710 1.00 95.88 94 PRO A O 1
ATOM 735 N N . ASP A 1 95 ? -4.980 -9.527 -2.218 1.00 96.31 95 ASP A N 1
ATOM 736 C CA . ASP A 1 95 ? -4.861 -9.303 -0.769 1.00 96.31 95 ASP A CA 1
ATOM 737 C C . ASP A 1 95 ? -3.734 -10.135 -0.138 1.00 96.31 95 ASP A C 1
ATOM 739 O O . ASP A 1 95 ? -3.032 -9.634 0.735 1.00 96.31 95 ASP A O 1
ATOM 743 N N . SER A 1 96 ? -3.506 -11.358 -0.628 1.00 95.56 96 SER A N 1
ATOM 744 C CA . SER A 1 96 ? -2.445 -12.248 -0.142 1.00 95.56 96 SER A CA 1
ATOM 745 C C . SER A 1 96 ? -1.045 -11.646 -0.281 1.00 95.56 96 SER A C 1
ATOM 747 O O . SER A 1 96 ? -0.191 -11.910 0.557 1.00 95.56 96 SER A O 1
ATOM 749 N N . ALA A 1 97 ? -0.808 -10.793 -1.286 1.00 96.44 97 ALA A N 1
ATOM 750 C CA . ALA A 1 97 ? 0.460 -10.078 -1.405 1.00 96.44 97 ALA A CA 1
ATOM 751 C C . ALA A 1 97 ? 0.650 -9.100 -0.237 1.00 96.44 97 ALA A C 1
ATOM 753 O O . ALA A 1 97 ? 1.743 -9.014 0.306 1.00 96.44 97 ALA A O 1
ATOM 754 N N . PHE A 1 98 ? -0.409 -8.399 0.191 1.00 96.62 98 PHE A N 1
ATOM 755 C CA . PHE A 1 98 ? -0.366 -7.504 1.356 1.00 96.62 98 PHE A CA 1
ATOM 756 C C . PHE A 1 98 ? -0.233 -8.266 2.675 1.00 96.62 98 PHE A C 1
ATOM 758 O O . PHE A 1 98 ? 0.418 -7.762 3.585 1.00 96.62 98 PHE A O 1
ATOM 765 N N . GLU A 1 99 ? -0.839 -9.451 2.777 1.00 95.38 99 GLU A N 1
ATOM 766 C CA . GLU A 1 99 ? -0.704 -10.343 3.933 1.00 95.38 99 GLU A CA 1
ATOM 767 C C . GLU A 1 99 ? 0.765 -10.801 4.060 1.00 95.38 99 GLU A C 1
ATOM 769 O O . GLU A 1 99 ? 1.425 -10.424 5.025 1.00 95.38 99 GLU A O 1
ATOM 774 N N . SER A 1 100 ? 1.337 -11.443 3.032 1.00 94.31 100 SER A N 1
ATOM 775 C CA . SER A 1 100 ? 2.752 -11.867 3.032 1.00 94.31 100 SER A CA 1
ATOM 776 C C . SER A 1 100 ? 3.753 -10.710 3.137 1.00 94.31 100 SER A C 1
ATOM 778 O O . SER A 1 100 ? 4.822 -10.856 3.723 1.00 94.31 100 SER A O 1
ATOM 780 N N . ALA A 1 101 ? 3.423 -9.535 2.595 1.00 95.00 101 ALA A N 1
ATOM 781 C CA . ALA A 1 101 ? 4.250 -8.338 2.721 1.00 95.00 101 ALA A CA 1
ATOM 782 C C . ALA A 1 101 ? 4.291 -7.767 4.147 1.00 95.00 101 ALA A C 1
ATOM 784 O O . ALA A 1 101 ? 5.196 -6.990 4.444 1.00 95.00 101 ALA A O 1
ATOM 785 N N . LEU A 1 102 ? 3.319 -8.082 5.011 1.00 94.31 102 LEU A N 1
ATOM 786 C CA . LEU A 1 102 ? 3.273 -7.582 6.388 1.00 94.31 102 LEU A CA 1
ATOM 787 C C . LEU A 1 102 ? 4.050 -8.459 7.374 1.00 94.31 102 LEU A C 1
ATOM 789 O O . LEU A 1 102 ? 4.591 -7.893 8.326 1.00 94.31 102 LEU A O 1
ATOM 793 N N . ASP A 1 103 ? 4.126 -9.773 7.134 1.00 90.12 103 ASP A N 1
ATOM 794 C CA . ASP A 1 103 ? 4.684 -10.774 8.060 1.00 90.12 103 ASP A CA 1
ATOM 795 C C . ASP A 1 103 ? 6.077 -10.379 8.595 1.00 90.12 103 ASP A C 1
ATOM 797 O O . ASP A 1 103 ? 6.262 -10.242 9.805 1.00 90.12 103 ASP A O 1
ATOM 801 N N . ASP A 1 104 ? 7.025 -10.087 7.695 1.00 81.00 104 ASP A N 1
ATOM 802 C CA . ASP A 1 104 ? 8.414 -9.718 8.030 1.00 81.00 104 ASP A CA 1
ATOM 803 C C . ASP A 1 104 ? 8.735 -8.220 7.824 1.00 81.00 104 ASP A C 1
ATOM 805 O O . ASP A 1 104 ? 9.891 -7.791 7.92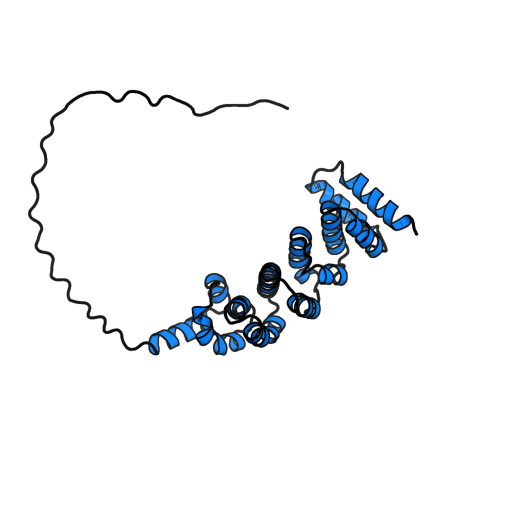0 1.00 81.00 104 ASP A O 1
ATOM 809 N N . ALA A 1 105 ? 7.742 -7.374 7.523 1.00 90.00 105 ALA A N 1
ATOM 810 C CA . ALA A 1 105 ? 8.018 -5.989 7.141 1.00 90.00 105 ALA A CA 1
ATOM 811 C C . ALA A 1 105 ? 8.621 -5.150 8.291 1.00 90.00 105 ALA A C 1
ATOM 813 O O . ALA A 1 105 ? 8.060 -5.097 9.395 1.00 90.00 105 ALA A O 1
ATOM 814 N N . PRO A 1 106 ? 9.693 -4.370 8.032 1.00 92.44 106 PRO A N 1
ATOM 815 C CA . PRO A 1 106 ? 10.168 -3.333 8.946 1.00 92.44 106 PRO A CA 1
ATOM 816 C C . PRO A 1 106 ? 9.082 -2.292 9.249 1.00 92.44 106 PRO A C 1
ATOM 818 O O . PRO A 1 106 ? 8.217 -2.017 8.420 1.00 92.44 106 PRO A O 1
ATOM 821 N N . GLU A 1 107 ? 9.150 -1.639 10.411 1.00 92.50 107 GLU A N 1
ATOM 822 C CA . GLU A 1 107 ? 8.092 -0.731 10.888 1.00 92.50 107 GLU A CA 1
ATOM 823 C C . GLU A 1 107 ? 7.725 0.380 9.884 1.00 92.50 107 GLU A C 1
ATOM 825 O O . GLU A 1 107 ? 6.547 0.675 9.679 1.00 92.50 107 GLU A O 1
ATOM 830 N N . ALA A 1 108 ? 8.716 0.974 9.210 1.00 92.00 108 ALA A N 1
ATOM 831 C CA . ALA A 1 108 ? 8.477 1.981 8.175 1.00 92.00 108 ALA A CA 1
ATOM 832 C C . ALA A 1 108 ? 7.667 1.421 6.988 1.00 92.00 108 ALA A C 1
ATOM 834 O O . ALA A 1 108 ? 6.742 2.080 6.514 1.00 92.00 108 ALA A O 1
ATOM 835 N N . VAL A 1 109 ? 7.968 0.188 6.566 1.00 95.12 109 VAL A N 1
ATOM 836 C CA . VAL A 1 109 ? 7.280 -0.517 5.476 1.00 95.12 109 VAL A CA 1
ATOM 837 C C . VAL A 1 109 ? 5.860 -0.904 5.900 1.00 95.12 109 VAL A C 1
ATOM 839 O O . VAL A 1 109 ? 4.918 -0.591 5.173 1.00 95.12 109 VAL A O 1
ATOM 842 N N . ARG A 1 110 ? 5.662 -1.452 7.112 1.00 95.38 110 ARG A N 1
ATOM 843 C CA . ARG A 1 110 ? 4.31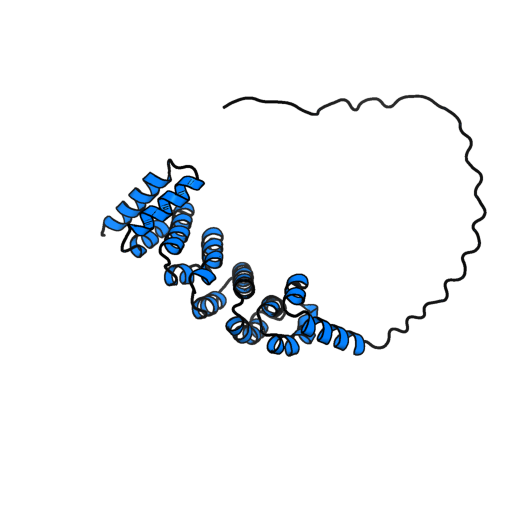6 -1.743 7.656 1.00 95.38 110 ARG A CA 1
ATOM 844 C C . ARG A 1 110 ? 3.425 -0.502 7.669 1.00 95.38 110 ARG A C 1
ATOM 846 O O . ARG A 1 110 ? 2.295 -0.544 7.190 1.00 95.38 110 ARG A O 1
ATOM 853 N N . ARG A 1 111 ? 3.943 0.638 8.137 1.00 93.94 111 ARG A N 1
ATOM 854 C CA . ARG A 1 111 ? 3.202 1.914 8.167 1.00 93.94 111 ARG A CA 1
ATOM 855 C C . ARG A 1 111 ? 2.781 2.402 6.774 1.00 93.94 111 ARG A C 1
ATOM 857 O O . ARG A 1 111 ? 1.751 3.070 6.653 1.00 93.94 111 ARG A O 1
ATOM 864 N N . GLU A 1 112 ? 3.560 2.107 5.733 1.00 95.62 112 GLU A N 1
ATOM 865 C CA . GLU A 1 112 ? 3.205 2.402 4.339 1.00 95.62 112 GLU A CA 1
ATOM 866 C C . GLU A 1 112 ? 2.171 1.407 3.785 1.00 95.62 112 GLU A C 1
ATOM 868 O O . GLU A 1 112 ? 1.178 1.847 3.200 1.00 95.62 112 GLU A O 1
ATOM 873 N N . LEU A 1 113 ? 2.335 0.105 4.046 1.00 96.44 113 LEU A N 1
ATOM 874 C CA . LEU A 1 113 ? 1.383 -0.953 3.680 1.00 96.44 113 LEU A CA 1
ATOM 875 C C . LEU A 1 113 ? -0.008 -0.701 4.279 1.00 96.44 113 LEU A C 1
ATOM 877 O O . LEU A 1 113 ? -0.994 -0.627 3.547 1.00 96.44 113 LEU A O 1
ATOM 881 N N . LEU A 1 114 ? -0.099 -0.459 5.591 1.00 95.81 114 LEU A N 1
ATOM 882 C CA . LEU A 1 114 ? -1.366 -0.150 6.271 1.00 95.81 114 LEU A CA 1
ATOM 883 C C . LEU A 1 114 ? -2.024 1.119 5.707 1.00 95.81 114 LEU A C 1
ATOM 885 O O . LEU A 1 114 ? -3.240 1.166 5.514 1.00 95.81 114 LEU A O 1
ATOM 889 N N . ARG A 1 115 ? -1.227 2.145 5.374 1.00 94.81 115 ARG A N 1
ATOM 890 C CA . ARG A 1 115 ? -1.734 3.356 4.711 1.00 94.81 115 ARG A CA 1
ATOM 891 C C . ARG A 1 115 ? -2.302 3.042 3.325 1.00 94.81 115 ARG A C 1
ATOM 893 O O . ARG A 1 115 ? -3.333 3.613 2.973 1.00 94.81 115 ARG A O 1
ATOM 900 N N . ALA A 1 116 ? -1.663 2.162 2.555 1.00 96.06 116 ALA A N 1
ATOM 901 C CA . ALA A 1 116 ? -2.148 1.738 1.244 1.00 96.06 116 ALA A CA 1
ATOM 902 C C . ALA A 1 116 ? -3.454 0.930 1.347 1.00 96.06 116 ALA A C 1
ATOM 904 O O . ALA A 1 116 ? -4.396 1.228 0.616 1.00 96.06 116 ALA A O 1
ATOM 905 N N . ILE A 1 117 ? -3.565 0.010 2.312 1.00 96.06 117 ILE A N 1
ATOM 906 C CA . ILE A 1 117 ? -4.791 -0.759 2.610 1.00 96.06 117 ILE A CA 1
ATOM 907 C C . ILE A 1 117 ? -5.973 0.183 2.919 1.00 96.06 117 ILE A C 1
ATOM 909 O O . ILE A 1 117 ? -7.046 0.067 2.318 1.00 96.06 117 ILE A O 1
ATOM 913 N N . VAL A 1 118 ? -5.765 1.182 3.790 1.00 94.75 118 VAL A N 1
ATOM 914 C CA . VAL A 1 118 ? -6.778 2.197 4.154 1.00 94.75 118 VAL A CA 1
ATOM 915 C C . VAL A 1 118 ? -7.114 3.145 2.986 1.00 94.75 118 VAL A C 1
ATOM 917 O O . VAL A 1 118 ? -8.261 3.588 2.839 1.00 94.75 118 VAL A O 1
ATOM 920 N N . ALA A 1 119 ? -6.134 3.479 2.140 1.00 93.19 119 ALA A N 1
ATOM 921 C CA . ALA A 1 119 ? -6.337 4.333 0.969 1.00 93.19 119 ALA A CA 1
ATOM 922 C C . ALA A 1 119 ? -7.143 3.617 -0.130 1.00 93.19 119 ALA A C 1
ATOM 924 O O . ALA A 1 119 ? -8.154 4.162 -0.581 1.00 93.19 119 ALA A O 1
ATOM 925 N N . GLY A 1 120 ? -6.745 2.388 -0.479 1.00 91.62 120 GLY A N 1
ATOM 926 C CA . GLY A 1 120 ? -7.397 1.505 -1.456 1.00 91.62 120 GLY A CA 1
ATOM 927 C C . GLY A 1 120 ? -8.718 0.888 -0.984 1.00 91.62 120 GLY A C 1
ATOM 928 O O . GLY A 1 120 ? -9.345 0.143 -1.720 1.00 91.62 120 GLY A O 1
ATOM 929 N N . ARG A 1 121 ? -9.186 1.211 0.233 1.00 90.31 121 ARG A N 1
ATOM 930 C CA . ARG A 1 121 ? -10.476 0.741 0.781 1.00 90.31 121 ARG A CA 1
ATOM 931 C C . ARG A 1 121 ? -10.601 -0.788 0.815 1.00 90.31 121 ARG A C 1
ATOM 933 O O . ARG A 1 121 ? -11.685 -1.326 0.592 1.00 90.31 121 ARG A O 1
ATOM 940 N N . ARG A 1 122 ? -9.509 -1.493 1.120 1.00 94.44 122 ARG A N 1
ATOM 941 C CA . ARG A 1 122 ? -9.496 -2.959 1.243 1.00 94.44 122 ARG A CA 1
ATOM 942 C C . ARG A 1 122 ? -10.121 -3.396 2.570 1.00 94.44 122 ARG A C 1
ATOM 944 O O . ARG A 1 122 ? -9.445 -3.924 3.444 1.00 94.44 122 ARG A O 1
ATOM 951 N N . THR A 1 123 ? -11.412 -3.124 2.745 1.00 95.31 123 THR A N 1
ATOM 952 C CA . THR A 1 123 ? -12.102 -3.263 4.035 1.00 95.31 123 THR A CA 1
ATOM 953 C C . THR A 1 123 ? -12.129 -4.700 4.538 1.00 95.31 123 THR A C 1
ATOM 955 O O . THR A 1 123 ? -11.753 -4.939 5.679 1.00 95.31 123 THR A O 1
ATOM 958 N N . ALA A 1 124 ? -12.422 -5.672 3.670 1.00 95.44 124 ALA A N 1
ATOM 959 C CA . ALA A 1 124 ? -12.380 -7.085 4.046 1.00 95.44 124 ALA A CA 1
ATOM 960 C C . ALA A 1 124 ? -10.977 -7.550 4.492 1.00 95.44 124 ALA A C 1
ATOM 962 O O . ALA A 1 124 ? -10.873 -8.399 5.372 1.00 95.44 124 ALA A O 1
ATOM 963 N N . LEU A 1 125 ? -9.901 -7.004 3.912 1.00 96.50 125 LEU A N 1
ATOM 964 C CA . LEU A 1 125 ? -8.524 -7.262 4.349 1.00 96.50 125 LEU A CA 1
ATOM 965 C C . LEU A 1 125 ? -8.232 -6.588 5.694 1.00 96.50 125 LEU A C 1
ATOM 967 O O . LEU A 1 125 ? -7.684 -7.219 6.593 1.00 96.50 125 LEU A O 1
ATOM 971 N N . ALA A 1 126 ? -8.626 -5.322 5.848 1.00 97.00 126 ALA A N 1
ATOM 972 C CA . ALA A 1 126 ? -8.445 -4.571 7.085 1.00 97.00 126 ALA A CA 1
ATOM 973 C C . ALA A 1 126 ? -9.139 -5.256 8.277 1.00 97.00 126 ALA A C 1
ATOM 975 O O . ALA A 1 126 ? -8.535 -5.412 9.338 1.00 97.00 126 ALA A O 1
ATOM 976 N N . ASP A 1 127 ? -10.364 -5.747 8.075 1.00 96.56 127 ASP A N 1
ATOM 977 C CA . ASP A 1 127 ? -11.121 -6.493 9.082 1.00 96.56 127 ASP A CA 1
ATOM 978 C C . ASP A 1 127 ? -10.448 -7.824 9.462 1.00 96.56 127 ASP A C 1
ATOM 980 O O . ASP A 1 127 ? -10.389 -8.157 10.647 1.00 96.56 127 ASP A O 1
ATOM 984 N N . ARG A 1 128 ? -9.894 -8.567 8.485 1.00 96.00 128 ARG A N 1
ATOM 985 C CA . ARG A 1 128 ? -9.132 -9.808 8.739 1.00 96.00 128 ARG A CA 1
ATOM 986 C C . ARG A 1 128 ? -7.837 -9.551 9.510 1.00 96.00 128 ARG A C 1
ATOM 988 O O . ARG A 1 128 ? -7.518 -10.306 10.426 1.00 96.00 128 ARG A O 1
ATOM 995 N N . LEU A 1 129 ? -7.093 -8.509 9.139 1.00 96.25 129 LEU A N 1
ATOM 996 C CA . LEU A 1 129 ? -5.778 -8.212 9.709 1.00 96.25 129 LEU A CA 1
ATOM 997 C C . LEU A 1 129 ? -5.853 -7.631 11.126 1.00 96.25 129 LEU A C 1
ATOM 999 O O . LEU A 1 129 ? -4.976 -7.923 11.936 1.00 96.25 129 LEU A O 1
ATOM 1003 N N . LEU A 1 130 ? -6.874 -6.826 11.447 1.00 95.75 130 LEU A N 1
ATOM 1004 C CA . LEU A 1 130 ? -6.940 -6.050 12.694 1.00 95.75 130 LEU A CA 1
ATOM 1005 C C . LEU A 1 130 ? -6.657 -6.861 13.985 1.00 95.75 130 LEU A C 1
ATOM 1007 O O . LEU A 1 130 ? -5.878 -6.371 14.809 1.00 95.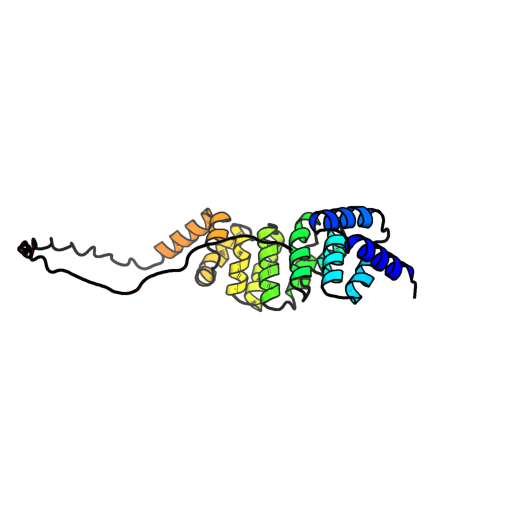75 130 LEU A O 1
ATOM 1011 N N . PRO A 1 131 ? -7.205 -8.079 14.198 1.00 94.50 131 PRO A N 1
ATOM 1012 C CA . PRO A 1 131 ? -6.947 -8.850 15.418 1.00 94.50 131 PRO A CA 1
ATOM 1013 C C . PRO A 1 131 ? -5.516 -9.398 15.510 1.00 94.50 131 PRO A C 1
ATOM 1015 O O . PRO A 1 131 ? -4.975 -9.487 16.610 1.00 94.50 131 PRO A O 1
ATOM 1018 N N . GLY A 1 132 ? -4.908 -9.768 14.376 1.00 94.44 132 GLY A N 1
ATOM 1019 C CA . GLY A 1 132 ? -3.501 -10.177 14.319 1.00 94.44 132 GLY A CA 1
ATOM 1020 C C . GLY A 1 132 ? -2.585 -8.983 14.546 1.00 94.44 132 GLY A C 1
ATOM 1021 O O . GLY A 1 132 ? -1.782 -8.977 15.473 1.00 94.44 132 GLY A O 1
ATOM 1022 N N . LEU A 1 133 ? -2.830 -7.902 13.799 1.00 94.00 133 LEU A N 1
ATOM 1023 C CA . LEU A 1 133 ? -2.054 -6.669 13.866 1.00 94.00 133 LEU A CA 1
ATOM 1024 C C . LEU A 1 133 ? -1.936 -6.128 15.303 1.00 94.00 133 LEU A C 1
ATOM 1026 O O . LEU A 1 133 ? -0.856 -5.731 15.739 1.00 94.00 133 LEU A O 1
ATOM 1030 N N . ARG A 1 134 ? -3.043 -6.177 16.059 1.00 94.50 134 ARG A N 1
ATOM 1031 C CA . ARG A 1 134 ? -3.091 -5.783 17.472 1.00 94.50 134 ARG A CA 1
ATOM 1032 C C . ARG A 1 134 ? -2.304 -6.715 18.393 1.00 94.50 134 ARG A C 1
ATOM 1034 O O . ARG A 1 134 ? -1.649 -6.229 19.307 1.00 94.50 134 ARG A O 1
ATOM 1041 N N . ARG A 1 135 ? -2.373 -8.032 18.184 1.00 94.75 135 ARG A N 1
ATOM 1042 C CA . ARG A 1 135 ? -1.673 -9.012 19.027 1.00 94.75 135 ARG A CA 1
ATOM 1043 C C . ARG A 1 135 ? -0.162 -8.947 18.826 1.00 94.75 135 ARG A C 1
ATOM 1045 O O . ARG A 1 135 ? 0.581 -8.988 19.801 1.00 94.75 135 ARG A O 1
ATOM 1052 N N . ASP A 1 136 ? 0.260 -8.844 17.571 1.00 93.31 136 ASP A N 1
ATOM 1053 C CA . ASP A 1 136 ? 1.635 -9.140 17.179 1.00 93.31 136 ASP A CA 1
ATOM 1054 C C . ASP A 1 136 ? 2.496 -7.854 17.102 1.00 93.31 136 ASP A C 1
ATOM 1056 O O . ASP A 1 136 ? 3.697 -7.898 17.366 1.00 93.31 136 ASP A O 1
ATOM 1060 N N . TRP A 1 137 ? 1.883 -6.682 16.851 1.00 91.44 137 TRP A N 1
ATOM 1061 C CA . TRP A 1 137 ? 2.563 -5.368 16.839 1.00 91.44 137 TRP A CA 1
ATOM 1062 C C . TRP A 1 137 ? 1.893 -4.277 17.703 1.00 91.44 137 TRP A C 1
ATOM 1064 O O . TRP A 1 137 ? 2.386 -3.147 17.755 1.00 91.44 137 TRP A O 1
ATOM 1074 N N . GLY A 1 138 ? 0.810 -4.596 18.418 1.00 93.50 138 GLY A N 1
ATOM 1075 C CA . GLY A 1 138 ? 0.205 -3.727 19.431 1.00 93.50 138 GLY A CA 1
ATOM 1076 C C . GLY A 1 138 ? -0.828 -2.707 18.935 1.00 93.50 138 GLY A C 1
ATOM 1077 O O . GLY A 1 138 ? -1.080 -2.512 17.741 1.00 93.50 138 GLY A O 1
ATOM 1078 N N . ASP A 1 139 ? -1.419 -2.008 19.906 1.00 95.31 139 ASP A N 1
ATOM 1079 C CA . ASP A 1 139 ? -2.546 -1.083 19.725 1.00 95.31 139 ASP A CA 1
ATOM 1080 C C . ASP A 1 139 ? -2.248 0.080 18.762 1.00 95.31 139 ASP A C 1
ATOM 1082 O O . ASP A 1 139 ? -3.141 0.539 18.050 1.00 95.31 139 ASP A O 1
ATOM 1086 N N . ALA A 1 140 ? -0.991 0.527 18.677 1.00 92.38 140 ALA A N 1
ATOM 1087 C CA . ALA A 1 140 ? -0.586 1.624 17.800 1.00 92.38 140 ALA A CA 1
ATOM 1088 C C . ALA A 1 140 ? -0.720 1.289 16.306 1.00 92.38 140 ALA A C 1
ATOM 1090 O O . ALA A 1 140 ? -1.137 2.150 15.532 1.00 92.38 140 ALA A O 1
ATOM 1091 N N . GLU A 1 141 ? -0.392 0.063 15.886 1.00 92.81 141 GLU A N 1
ATOM 1092 C CA . GLU A 1 141 ? -0.558 -0.358 14.489 1.00 92.81 141 GLU A CA 1
ATOM 1093 C C . GLU A 1 141 ? -2.019 -0.749 14.211 1.00 92.81 141 GLU A C 1
ATOM 1095 O O . GLU A 1 141 ? -2.574 -0.340 13.189 1.00 92.81 141 GLU A O 1
ATOM 1100 N N . ALA A 1 142 ? -2.703 -1.395 15.166 1.00 95.31 142 ALA A N 1
ATOM 1101 C CA . ALA A 1 142 ? -4.146 -1.650 15.089 1.00 95.31 142 ALA A CA 1
ATOM 1102 C C . ALA A 1 142 ? -4.964 -0.360 14.869 1.00 95.31 142 ALA A C 1
ATOM 1104 O O . ALA A 1 142 ? -5.790 -0.284 13.956 1.00 95.31 142 ALA A O 1
ATOM 1105 N N . ALA A 1 143 ? -4.677 0.699 15.632 1.00 94.81 143 ALA A N 1
ATOM 1106 C CA . ALA A 1 143 ? -5.351 1.991 15.520 1.00 94.81 143 ALA A CA 1
ATOM 1107 C C . ALA A 1 143 ? -5.121 2.701 14.168 1.00 94.81 143 ALA A C 1
ATOM 1109 O O . ALA A 1 143 ? -5.951 3.517 13.755 1.00 94.81 143 ALA A O 1
ATOM 1110 N N . ARG A 1 144 ? -4.032 2.394 13.440 1.00 94.38 144 ARG A N 1
ATOM 1111 C CA . ARG A 1 144 ? -3.811 2.905 12.069 1.00 94.38 144 ARG A CA 1
ATOM 1112 C C . ARG A 1 144 ? -4.744 2.264 11.049 1.00 94.38 144 ARG A C 1
ATOM 1114 O O . ARG A 1 144 ? -5.058 2.915 10.054 1.00 94.38 144 ARG A O 1
ATOM 1121 N N . LEU A 1 145 ? -5.144 1.014 11.277 1.00 95.56 145 LEU A N 1
ATOM 1122 C CA . LEU A 1 145 ? -5.938 0.224 10.340 1.00 95.56 145 LEU A CA 1
ATOM 1123 C C . LEU A 1 145 ? -7.446 0.497 10.458 1.00 95.56 145 LEU A C 1
ATOM 1125 O O . LEU A 1 145 ? -8.149 0.405 9.453 1.00 95.56 145 LEU A O 1
ATOM 1129 N N . LEU A 1 146 ? -7.923 0.932 11.635 1.00 94.81 146 LEU A N 1
ATOM 1130 C CA . LEU A 1 146 ? -9.340 1.234 11.908 1.00 94.81 146 LEU A CA 1
ATOM 1131 C C . LEU A 1 146 ? -10.074 2.034 10.808 1.00 94.81 146 LEU A C 1
ATOM 1133 O O . LEU A 1 146 ? -11.191 1.652 10.488 1.00 94.81 146 LEU A O 1
ATOM 1137 N N . PRO A 1 147 ? -9.513 3.083 10.163 1.00 94.62 147 PRO A N 1
ATOM 1138 C CA . PRO A 1 147 ? -10.228 3.824 9.114 1.00 94.62 147 PRO A CA 1
ATOM 1139 C C . PRO A 1 147 ? -10.406 3.064 7.783 1.00 94.62 147 PRO A C 1
ATOM 1141 O O . PRO A 1 147 ? -10.959 3.625 6.833 1.00 94.62 147 PRO A O 1
ATOM 1144 N N . GLY A 1 148 ? -9.851 1.854 7.667 1.00 93.75 148 GLY A N 1
ATOM 1145 C CA . GLY A 1 148 ? -10.066 0.928 6.555 1.00 93.75 148 GLY A CA 1
ATOM 1146 C C . GLY A 1 148 ? -11.090 -0.169 6.862 1.00 93.75 148 GLY A C 1
ATOM 1147 O O . GLY A 1 148 ? -11.700 -0.675 5.923 1.00 93.75 148 GLY A O 1
ATOM 1148 N N . CYS A 1 149 ? -11.278 -0.511 8.139 1.00 95.50 149 CYS A N 1
ATOM 1149 C CA . CYS A 1 149 ? -12.198 -1.543 8.626 1.00 95.50 149 CYS A CA 1
ATOM 1150 C C . CYS A 1 149 ? -13.680 -1.174 8.409 1.00 95.50 149 CYS A C 1
ATOM 1152 O O . CYS A 1 149 ? -14.019 -0.024 8.124 1.00 95.50 149 CYS A O 1
ATOM 1154 N N . ALA A 1 150 ? -14.584 -2.145 8.545 1.00 93.44 150 ALA A N 1
ATOM 1155 C CA . ALA A 1 150 ? -16.026 -1.906 8.518 1.00 93.44 150 ALA A CA 1
ATOM 1156 C C . ALA A 1 150 ? -16.500 -1.218 9.820 1.00 93.44 150 ALA A C 1
ATOM 1158 O O . ALA A 1 150 ? -15.905 -1.458 10.875 1.00 93.44 150 ALA A O 1
ATOM 1159 N N . PRO A 1 151 ? -17.559 -0.380 9.800 1.00 89.25 151 PRO A N 1
ATOM 1160 C CA . PRO A 1 151 ? -18.050 0.323 10.995 1.00 89.25 151 PRO A CA 1
ATOM 1161 C C . PRO A 1 151 ? -18.314 -0.598 12.196 1.00 89.25 151 PRO A C 1
ATOM 1163 O O . PRO A 1 151 ? -17.977 -0.258 13.328 1.00 89.25 151 PRO A O 1
ATOM 1166 N N . GLU A 1 152 ? -18.856 -1.787 11.945 1.00 89.12 152 GLU A N 1
ATOM 1167 C CA . GLU A 1 152 ? -19.171 -2.812 12.941 1.00 89.12 152 GLU A CA 1
ATOM 1168 C C . GLU A 1 152 ? -17.889 -3.400 13.555 1.00 89.12 152 GLU A C 1
ATOM 1170 O O . GLU A 1 152 ? -17.794 -3.589 14.770 1.00 89.12 152 GLU A O 1
ATOM 1175 N N . THR A 1 153 ? -16.868 -3.626 12.721 1.00 91.31 153 THR A N 1
ATOM 1176 C CA . THR A 1 153 ? -15.535 -4.078 13.142 1.00 91.31 153 THR A CA 1
ATOM 1177 C C . THR A 1 153 ? -14.786 -2.999 13.923 1.00 91.31 153 THR A C 1
ATOM 1179 O O . THR A 1 153 ? -13.989 -3.340 14.793 1.00 91.31 153 THR A O 1
ATOM 1182 N N . VAL A 1 154 ? -15.044 -1.712 13.654 1.00 90.12 154 VAL A N 1
ATOM 1183 C CA . VAL A 1 154 ? -14.458 -0.569 14.379 1.00 90.12 154 VAL A CA 1
ATOM 1184 C C . VAL A 1 154 ? -15.134 -0.347 15.732 1.00 90.12 154 VAL A C 1
ATOM 1186 O O . VAL A 1 154 ? -14.435 -0.093 16.709 1.00 90.12 154 VAL A O 1
ATOM 1189 N N . ALA A 1 155 ? -16.462 -0.474 15.819 1.00 89.75 155 ALA A N 1
ATOM 1190 C CA . ALA A 1 155 ? -17.241 -0.141 17.017 1.00 89.75 155 ALA A CA 1
ATOM 1191 C C . ALA A 1 155 ? -16.765 -0.862 18.292 1.00 89.75 155 ALA A C 1
ATOM 1193 O O . ALA A 1 155 ? -16.701 -0.257 19.358 1.00 89.75 155 ALA A O 1
ATOM 1194 N N . ARG A 1 156 ? -16.399 -2.146 18.182 1.00 89.62 156 ARG A N 1
ATOM 1195 C CA . ARG A 1 156 ? -15.954 -2.968 19.321 1.00 89.62 156 ARG A CA 1
ATOM 1196 C C . ARG A 1 156 ? -14.547 -2.612 19.848 1.00 89.62 156 ARG A C 1
ATOM 1198 O O . ARG A 1 156 ? -14.425 -2.428 21.052 1.00 89.62 156 ARG A O 1
ATOM 1205 N N . PRO A 1 157 ? -13.479 -2.546 19.026 1.00 91.00 157 PRO A N 1
ATOM 1206 C CA . PRO A 1 157 ? -12.129 -2.225 19.496 1.00 91.00 157 PRO A CA 1
ATOM 1207 C C . PRO A 1 157 ? -11.842 -0.722 19.640 1.00 91.00 157 PRO A C 1
ATOM 1209 O O . PRO A 1 157 ? -10.859 -0.378 20.290 1.00 91.00 157 PRO A O 1
ATOM 1212 N N . LEU A 1 158 ? -12.632 0.180 19.040 1.00 89.19 158 LEU A N 1
ATOM 1213 C CA . LEU A 1 158 ? -12.354 1.623 19.080 1.00 89.19 158 LEU A CA 1
ATOM 1214 C C . LEU A 1 158 ? -12.279 2.219 20.503 1.00 89.19 158 LEU A C 1
ATOM 1216 O O . LEU A 1 158 ? -11.359 3.007 20.705 1.00 89.19 158 LEU A O 1
ATOM 1220 N N . PRO A 1 159 ? -13.141 1.868 21.483 1.00 89.31 159 PRO A N 1
ATOM 1221 C CA . PRO A 1 159 ? -13.006 2.365 22.857 1.00 89.31 159 PRO A CA 1
ATOM 1222 C C . PRO A 1 159 ? -11.651 1.994 23.476 1.00 89.31 159 PRO A C 1
ATOM 1224 O O . PRO A 1 159 ? -10.912 2.853 23.950 1.00 89.31 159 PRO A O 1
ATOM 1227 N N . GLU A 1 160 ? -11.251 0.723 23.368 1.00 90.19 160 GLU A N 1
ATOM 1228 C CA . GLU A 1 160 ? -9.964 0.246 23.889 1.00 90.19 160 GLU A CA 1
ATOM 1229 C C . GLU A 1 160 ? -8.771 0.912 23.180 1.00 90.19 160 GLU A C 1
ATOM 1231 O O . GLU A 1 160 ? -7.800 1.319 23.819 1.00 90.19 160 GLU A O 1
ATOM 1236 N N . LEU A 1 161 ? -8.856 1.070 21.855 1.00 92.31 161 LEU A N 1
ATOM 1237 C CA . LEU A 1 161 ? -7.810 1.661 21.016 1.00 92.31 161 LEU A CA 1
ATOM 1238 C C . LEU A 1 161 ? -7.822 3.198 20.988 1.00 92.31 161 LEU A C 1
ATOM 1240 O O . LEU A 1 161 ? -6.936 3.788 20.369 1.00 92.31 161 LEU A O 1
ATOM 1244 N N . PHE A 1 162 ? -8.780 3.863 21.641 1.00 87.25 162 PHE A N 1
ATOM 1245 C CA . PHE A 1 162 ? -9.004 5.314 21.545 1.00 87.25 162 PHE A CA 1
ATOM 1246 C C . PHE A 1 162 ? -7.738 6.119 21.878 1.00 87.25 162 PHE A C 1
ATOM 1248 O O . PHE A 1 162 ? -7.393 7.083 21.194 1.00 87.25 162 PHE A O 1
ATOM 1255 N N . HIS A 1 163 ? -6.987 5.653 22.879 1.00 88.31 163 HIS A N 1
ATOM 1256 C CA . HIS A 1 163 ? -5.720 6.231 23.328 1.00 88.31 163 HIS A CA 1
ATOM 1257 C C . HIS A 1 163 ? -4.575 6.131 22.294 1.00 88.31 163 HIS A C 1
ATOM 1259 O O . HIS A 1 163 ? -3.642 6.934 22.330 1.00 88.31 163 HIS A O 1
ATOM 1265 N N . ALA A 1 164 ? -4.638 5.164 21.374 1.00 92.94 164 ALA A N 1
ATOM 1266 C CA . ALA A 1 164 ? -3.634 4.901 20.343 1.00 92.94 164 ALA A CA 1
ATOM 1267 C C . ALA A 1 164 ? -3.973 5.552 18.983 1.00 92.94 164 ALA A C 1
ATOM 1269 O O . ALA A 1 164 ? -3.137 5.584 18.071 1.00 92.94 164 ALA A O 1
ATOM 1270 N N . VAL A 1 165 ? -5.183 6.105 18.823 1.00 91.19 165 VAL A N 1
ATOM 1271 C CA . VAL A 1 165 ? -5.597 6.780 17.587 1.00 91.19 165 VAL A CA 1
ATOM 1272 C C . VAL A 1 165 ? -4.786 8.063 17.385 1.00 91.19 165 VAL A C 1
ATOM 1274 O O . VAL A 1 165 ? -4.909 9.050 18.105 1.00 91.19 165 VAL A O 1
ATOM 1277 N N . THR A 1 166 ? -3.984 8.079 16.322 1.00 86.12 166 THR A N 1
ATOM 1278 C CA . THR A 1 166 ? -3.283 9.283 15.832 1.00 86.12 166 THR A CA 1
ATOM 1279 C C . THR A 1 166 ? -3.962 9.893 14.599 1.00 86.12 166 THR A C 1
ATOM 1281 O O . THR A 1 166 ? -3.838 11.086 14.329 1.00 86.12 166 THR A O 1
ATOM 1284 N N . GLY A 1 167 ? -4.723 9.088 13.850 1.00 83.69 167 GLY A N 1
ATOM 1285 C CA . GLY A 1 167 ? -5.315 9.429 12.552 1.00 83.69 167 GLY A CA 1
ATOM 1286 C C . GLY A 1 167 ? -6.718 10.047 12.592 1.00 83.69 167 GLY A C 1
ATOM 1287 O O . GLY A 1 167 ? -7.486 9.814 11.657 1.00 83.69 167 GLY A O 1
ATOM 1288 N N . TRP A 1 168 ? -7.067 10.815 13.633 1.00 89.19 168 TRP A N 1
ATOM 1289 C CA . TRP A 1 168 ? -8.432 11.310 13.915 1.00 89.19 168 TRP A CA 1
ATOM 1290 C C . TRP A 1 168 ? -9.196 11.841 12.698 1.00 89.19 168 TRP A C 1
ATOM 1292 O O . TRP A 1 168 ? -10.337 11.456 12.472 1.00 89.19 168 TRP A O 1
ATOM 1302 N N . LYS A 1 169 ? -8.563 12.676 11.862 1.00 91.25 169 LYS A N 1
ATOM 1303 C CA . LYS A 1 169 ? -9.198 13.249 10.660 1.00 91.25 169 LYS A CA 1
ATOM 1304 C C . LYS A 1 169 ? -9.640 12.185 9.647 1.00 91.25 169 LYS A C 1
ATOM 1306 O O . LYS A 1 169 ? -10.674 12.347 9.004 1.00 91.25 169 LYS A O 1
ATOM 1311 N N . THR A 1 170 ? -8.858 11.120 9.477 1.00 91.00 170 THR A N 1
ATOM 1312 C CA . THR A 1 170 ? -9.193 10.019 8.563 1.00 91.00 170 THR A CA 1
ATOM 1313 C C . THR A 1 170 ? -10.277 9.141 9.171 1.00 91.00 170 THR A C 1
ATOM 1315 O O . THR A 1 170 ? -11.224 8.799 8.468 1.00 91.00 170 THR A O 1
ATOM 1318 N N . LEU A 1 171 ? -10.180 8.844 10.472 1.00 91.00 171 LEU A N 1
ATOM 1319 C CA . LEU A 1 171 ? -11.177 8.061 11.202 1.00 91.00 171 LEU A CA 1
ATOM 1320 C C . LEU A 1 171 ? -12.551 8.751 11.183 1.00 91.00 171 LEU A C 1
ATOM 1322 O O . LEU A 1 171 ? -13.510 8.171 10.688 1.00 91.00 171 LEU A O 1
ATOM 1326 N N . ALA A 1 172 ? -12.622 10.026 11.578 1.00 91.38 172 ALA A N 1
ATOM 1327 C CA . ALA A 1 172 ? -13.850 10.827 11.569 1.00 91.38 172 ALA A CA 1
ATOM 1328 C C . ALA A 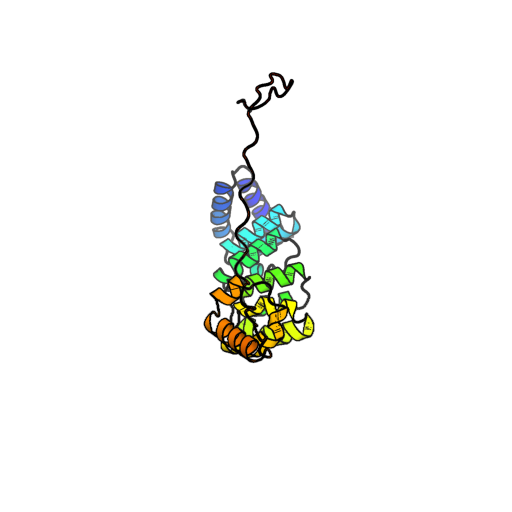1 172 ? -14.466 10.982 10.168 1.0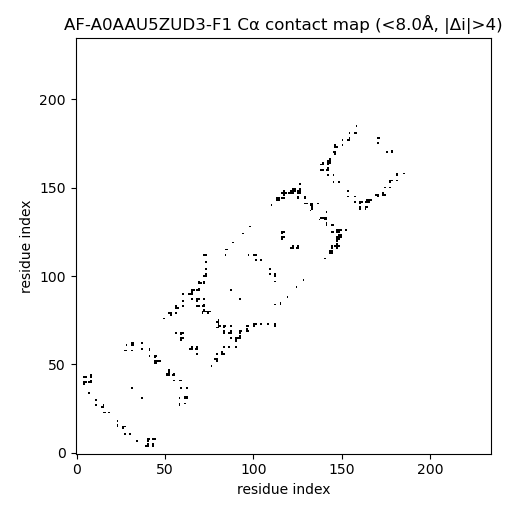0 91.38 172 ALA A C 1
ATOM 1330 O O . ALA A 1 172 ? -15.683 11.021 10.023 1.00 91.38 172 ALA A O 1
ATOM 1331 N N . LYS A 1 173 ? -13.642 11.043 9.111 1.00 92.25 173 LYS A N 1
ATOM 1332 C CA . LYS A 1 173 ? -14.129 11.092 7.722 1.00 92.25 173 LYS A CA 1
ATOM 1333 C C . LYS A 1 173 ? -14.741 9.760 7.257 1.00 92.25 173 LYS A C 1
ATOM 1335 O O . LYS A 1 173 ? -15.554 9.767 6.335 1.00 92.25 173 LYS A O 1
ATOM 1340 N N . ARG A 1 174 ? -14.308 8.630 7.822 1.00 89.44 174 ARG A N 1
ATOM 1341 C CA . ARG A 1 174 ? -14.725 7.276 7.414 1.00 89.44 174 ARG A CA 1
ATOM 1342 C C . ARG A 1 174 ? -15.872 6.735 8.262 1.00 89.44 174 ARG A C 1
ATOM 1344 O O . ARG A 1 174 ? -16.820 6.201 7.701 1.00 89.44 174 ARG A O 1
ATOM 1351 N N . HIS A 1 175 ? -15.803 6.936 9.575 1.00 91.00 175 HIS A N 1
ATOM 1352 C CA . HIS A 1 175 ? -16.742 6.404 10.562 1.00 91.00 175 HIS A CA 1
ATOM 1353 C C . HIS A 1 175 ? -17.272 7.518 11.484 1.00 91.00 175 HIS A C 1
ATOM 1355 O O . HIS A 1 175 ? -17.057 7.456 12.693 1.00 91.00 175 HIS A O 1
ATOM 1361 N N . PRO A 1 176 ? -17.931 8.568 10.947 1.00 90.25 176 PRO A N 1
ATOM 1362 C CA . PRO A 1 176 ? -18.393 9.694 11.757 1.00 90.25 176 PRO A CA 1
ATOM 1363 C C . PRO A 1 176 ? -19.393 9.270 12.840 1.00 90.25 176 PRO A C 1
ATOM 1365 O O . PRO A 1 176 ? -19.244 9.715 13.969 1.00 90.25 176 PRO A O 1
ATOM 1368 N N . GLY A 1 177 ? -20.354 8.391 12.520 1.00 89.62 177 GLY A N 1
ATOM 1369 C CA . GLY A 1 177 ? -21.328 7.865 13.490 1.00 89.62 177 GLY A CA 1
ATOM 1370 C C . GLY A 1 177 ? -20.643 7.090 14.613 1.00 89.62 177 GLY A C 1
ATOM 1371 O O . GLY A 1 177 ? -20.596 7.570 15.734 1.00 89.62 177 GLY A O 1
ATOM 1372 N N . THR A 1 178 ? -19.970 5.985 14.278 1.00 89.56 178 THR A N 1
ATOM 1373 C CA . THR A 1 178 ? -19.254 5.129 15.242 1.00 89.56 178 THR A CA 1
ATOM 1374 C C . THR A 1 178 ? -18.274 5.894 16.138 1.00 89.56 178 THR A C 1
ATOM 1376 O O . THR A 1 178 ? -18.102 5.550 17.304 1.00 89.56 178 THR A O 1
ATOM 1379 N N . LEU A 1 179 ? -17.613 6.931 15.609 1.00 88.94 179 LEU A N 1
ATOM 1380 C CA . LEU A 1 179 ? -16.714 7.775 16.393 1.00 88.94 179 LEU A CA 1
ATOM 1381 C C . LEU A 1 179 ? -17.464 8.644 17.412 1.00 88.94 179 LEU A C 1
ATOM 1383 O O . LEU A 1 179 ? -16.969 8.824 18.521 1.00 88.94 179 LEU A O 1
ATOM 1387 N N . LEU A 1 180 ? -18.622 9.190 17.031 1.00 88.81 180 LEU A N 1
ATOM 1388 C CA . LEU A 1 180 ? -19.486 9.965 17.921 1.00 88.81 180 LEU A CA 1
ATOM 1389 C C . LEU A 1 180 ? -20.136 9.057 18.969 1.00 88.81 180 LEU A C 1
ATOM 1391 O O . LEU A 1 180 ? -20.035 9.375 20.146 1.00 88.81 180 LEU A O 1
ATOM 1395 N N . ASP A 1 181 ? -20.673 7.899 18.573 1.00 89.19 181 ASP A N 1
ATOM 1396 C CA . ASP A 1 181 ? -21.286 6.920 19.484 1.00 89.19 181 ASP A CA 1
ATOM 1397 C C . ASP A 1 181 ? -20.306 6.504 20.602 1.00 89.19 181 ASP A C 1
ATOM 1399 O O . ASP A 1 181 ? -20.650 6.495 21.786 1.00 89.19 181 ASP A O 1
ATOM 1403 N N . VAL A 1 182 ? -19.047 6.213 20.241 1.00 86.25 182 VAL A N 1
ATOM 1404 C CA . VAL A 1 182 ? -17.991 5.885 21.214 1.00 86.25 182 VAL A CA 1
ATOM 1405 C C . VAL A 1 182 ? -17.598 7.102 22.055 1.00 86.25 182 VAL A C 1
ATOM 1407 O O . VAL A 1 182 ? -17.434 6.968 23.264 1.00 86.25 182 VAL A O 1
ATOM 1410 N N . ALA A 1 183 ? -17.473 8.293 21.463 1.00 86.56 183 ALA A N 1
ATOM 1411 C CA . ALA A 1 183 ? -17.127 9.503 22.212 1.00 86.56 183 ALA A CA 1
ATOM 1412 C C . ALA A 1 183 ? -18.223 9.922 23.213 1.00 86.56 183 ALA A C 1
ATOM 1414 O O . ALA A 1 183 ? -17.899 10.396 24.301 1.00 86.56 183 ALA A O 1
ATOM 1415 N N . GLU A 1 184 ? -19.499 9.728 22.875 1.00 87.81 184 GLU A N 1
ATOM 1416 C CA . GLU A 1 184 ? -20.637 9.931 23.776 1.00 87.81 184 GLU A CA 1
ATOM 1417 C C . GLU A 1 184 ? -20.637 8.897 24.910 1.00 87.81 184 GLU A C 1
ATOM 1419 O O . GLU A 1 184 ? -20.806 9.273 26.071 1.00 87.81 184 GLU A O 1
ATOM 1424 N N . GLY A 1 185 ? -20.362 7.623 24.604 1.00 85.06 185 GLY A N 1
ATOM 1425 C CA . GLY A 1 185 ? -20.214 6.562 25.605 1.00 85.06 185 GLY A CA 1
ATOM 1426 C C . GLY A 1 185 ? -19.083 6.827 26.606 1.00 85.06 185 GLY A C 1
ATOM 1427 O O . GLY A 1 185 ? -19.309 6.783 27.814 1.00 85.06 185 GLY A O 1
ATOM 1428 N N . GLU A 1 186 ? -17.889 7.176 26.120 1.00 84.31 186 GLU A N 1
ATOM 1429 C CA . GLU A 1 186 ? -16.744 7.567 26.957 1.00 84.31 186 GLU A CA 1
ATOM 1430 C C . GLU A 1 186 ? -17.061 8.808 27.809 1.00 84.31 186 GLU A C 1
ATOM 1432 O O . GLU A 1 186 ? -16.749 8.850 29.000 1.00 84.31 186 GLU A O 1
ATOM 1437 N N . LEU A 1 187 ? -17.730 9.817 27.236 1.00 85.38 187 LEU A N 1
ATOM 1438 C CA . LEU A 1 187 ? -18.109 11.031 27.963 1.00 85.38 187 LEU A CA 1
ATOM 1439 C C . LEU A 1 187 ? -19.148 10.758 29.061 1.00 85.38 187 LEU A C 1
ATOM 1441 O O . LEU A 1 187 ? -19.055 11.362 30.129 1.00 85.38 187 LEU A O 1
ATOM 1445 N N . ALA A 1 188 ? -20.099 9.851 28.824 1.00 86.38 188 ALA A N 1
ATOM 1446 C CA . ALA A 1 188 ? -21.097 9.428 29.806 1.00 86.38 188 ALA A CA 1
ATOM 1447 C C . ALA A 1 188 ? -20.519 8.510 30.902 1.00 86.38 188 ALA A C 1
ATOM 1449 O O . ALA A 1 188 ? -21.041 8.481 32.016 1.00 86.38 188 ALA A O 1
ATOM 1450 N N . ALA A 1 189 ? -19.446 7.770 30.604 1.00 81.81 189 ALA A N 1
ATOM 1451 C CA . ALA A 1 189 ? -18.740 6.922 31.565 1.00 81.81 189 ALA A CA 1
ATOM 1452 C C . ALA A 1 189 ? -17.791 7.708 32.490 1.00 81.81 189 ALA A C 1
ATOM 1454 O O . ALA A 1 189 ? -17.442 7.231 33.575 1.00 81.81 189 ALA A O 1
ATOM 1455 N N . LEU A 1 190 ? -17.370 8.915 32.095 1.00 79.19 190 LEU A N 1
ATOM 1456 C CA . LEU A 1 190 ? -16.630 9.805 32.984 1.00 79.19 190 LEU A CA 1
ATOM 1457 C C . LEU A 1 190 ? -17.527 10.229 34.161 1.00 79.19 190 LEU A C 1
ATOM 1459 O O . LEU A 1 190 ? -18.640 10.704 33.932 1.00 79.19 190 LEU A O 1
ATOM 1463 N N . PRO A 1 191 ? -17.051 10.143 35.421 1.00 72.25 191 PRO A N 1
ATOM 1464 C CA . PRO A 1 191 ? -17.805 10.677 36.548 1.00 72.25 191 PRO A CA 1
ATOM 1465 C C . PRO A 1 191 ? -18.049 12.164 36.307 1.00 72.25 191 PRO A C 1
ATOM 1467 O O . PRO A 1 191 ? -17.119 12.863 35.886 1.00 72.25 191 PRO A O 1
ATOM 1470 N N . GLU A 1 192 ? -19.272 12.639 36.580 1.00 62.00 192 GLU A N 1
ATOM 1471 C CA . GLU A 1 192 ? -19.635 14.044 36.400 1.00 62.00 192 GLU A CA 1
ATOM 1472 C C . GLU A 1 192 ? -18.585 14.929 37.072 1.00 62.00 192 GLU A C 1
ATOM 1474 O O . GLU A 1 192 ? -18.536 15.081 38.297 1.00 62.00 192 GLU A O 1
ATOM 1479 N N . ARG A 1 193 ? -17.720 15.535 36.251 1.00 55.28 193 ARG A N 1
ATOM 1480 C CA . ARG A 1 193 ? -16.864 16.618 36.709 1.00 55.28 193 ARG A CA 1
ATOM 1481 C C . ARG A 1 193 ? -17.834 17.739 36.989 1.00 55.28 193 ARG A C 1
ATOM 1483 O O . ARG A 1 193 ? -18.257 18.414 36.054 1.00 55.28 193 ARG A O 1
ATOM 1490 N N . THR A 1 194 ? -18.203 17.895 38.257 1.00 51.16 194 THR A N 1
ATOM 1491 C CA . THR A 1 194 ? -19.034 18.991 38.734 1.00 51.16 194 THR A CA 1
ATOM 1492 C C . THR A 1 194 ? -18.340 20.286 38.354 1.00 51.16 194 THR A C 1
ATOM 1494 O O . THR A 1 194 ? -17.495 20.822 39.075 1.00 51.16 194 THR A O 1
ATOM 1497 N N . SER A 1 195 ? -18.694 20.797 37.174 1.00 53.16 195 SER A N 1
ATOM 1498 C CA . SER A 1 195 ? -18.344 22.127 36.736 1.00 53.16 195 SER A CA 1
ATOM 1499 C C . SER A 1 195 ? -19.160 23.059 37.609 1.00 53.16 195 SER A C 1
ATOM 1501 O O . SER A 1 195 ? -20.208 23.574 37.218 1.00 53.16 195 SER A O 1
ATOM 1503 N N . THR A 1 196 ? -18.654 23.270 38.821 1.00 49.03 196 THR A N 1
ATOM 1504 C CA . THR A 1 196 ? -18.874 24.503 39.542 1.00 49.03 196 THR A CA 1
ATOM 1505 C C . THR A 1 196 ? -18.349 25.593 38.620 1.00 49.03 196 THR A C 1
ATOM 1507 O O . THR A 1 196 ? -17.176 25.968 38.628 1.00 49.03 196 THR A O 1
ATOM 1510 N N . VAL A 1 197 ? -19.253 26.089 37.773 1.00 60.09 197 VAL A N 1
ATOM 1511 C CA . VAL A 1 197 ? -19.184 27.431 37.218 1.00 60.09 197 VAL A CA 1
ATOM 1512 C C . VAL A 1 197 ? -19.225 28.328 38.441 1.00 60.09 197 VAL A C 1
ATOM 1514 O O . VAL A 1 197 ? -20.283 28.766 38.886 1.00 60.09 197 VAL A O 1
ATOM 1517 N N . SER A 1 198 ? -18.051 28.504 39.047 1.00 56.62 198 SER A N 1
ATOM 1518 C CA . SER A 1 198 ? -17.854 29.429 40.141 1.00 56.62 198 SER A CA 1
ATOM 1519 C C . SER A 1 198 ? -18.340 30.769 39.606 1.00 56.62 198 SER A C 1
ATOM 1521 O O . SER A 1 198 ? -17.841 31.198 38.553 1.00 56.62 198 SER A O 1
ATOM 1523 N N . PRO A 1 199 ? -19.374 31.379 40.215 1.00 53.84 199 PRO A N 1
ATOM 1524 C CA . PRO A 1 199 ? -19.936 32.606 39.691 1.00 53.84 199 PRO A CA 1
ATOM 1525 C C . PRO A 1 199 ? -18.794 33.609 39.629 1.00 53.84 199 PRO A C 1
ATOM 1527 O O . PRO A 1 199 ? -18.201 33.933 40.658 1.00 53.84 199 PRO A O 1
ATOM 1530 N N . ARG A 1 200 ? -18.436 34.051 38.413 1.00 57.03 200 ARG A N 1
ATOM 1531 C CA . ARG A 1 200 ? -17.382 35.050 38.236 1.00 57.03 200 ARG A CA 1
ATOM 1532 C C . ARG A 1 200 ? -17.777 36.253 39.073 1.00 57.03 200 ARG A C 1
ATOM 1534 O O . ARG A 1 200 ? -18.709 36.966 38.704 1.00 57.03 200 ARG A O 1
ATOM 1541 N N . THR A 1 201 ? -17.069 36.466 40.180 1.00 53.06 201 THR A N 1
ATOM 1542 C CA . THR A 1 201 ? -17.228 37.655 41.008 1.00 53.06 201 THR A CA 1
ATOM 1543 C C . THR A 1 201 ? -17.147 38.856 40.070 1.00 53.06 201 THR A C 1
ATOM 1545 O O . THR A 1 201 ? -16.140 38.967 39.358 1.00 53.06 201 THR A O 1
ATOM 1548 N N . PRO A 1 202 ? -18.183 39.712 39.988 1.00 53.47 202 PRO A N 1
ATOM 1549 C CA . PRO A 1 202 ? -18.163 40.831 39.061 1.00 53.47 202 PRO A CA 1
ATOM 1550 C C . PRO A 1 202 ? -16.929 41.672 39.366 1.00 53.47 202 PRO A C 1
ATOM 1552 O O . PRO A 1 202 ? -16.702 42.088 40.505 1.00 53.47 202 PRO A O 1
ATOM 1555 N N . SER A 1 203 ? -16.081 41.840 38.353 1.00 59.91 203 SER A N 1
ATOM 1556 C CA . SER A 1 203 ? -14.802 42.520 38.497 1.00 59.91 203 SER A CA 1
ATOM 1557 C C . SER A 1 203 ? -15.043 43.919 39.056 1.00 59.91 203 SER A C 1
ATOM 1559 O O . SER A 1 203 ? -15.812 44.685 38.474 1.00 59.91 203 SER A O 1
ATOM 1561 N N . ARG A 1 204 ? -14.382 44.268 40.172 1.00 60.66 204 ARG A N 1
ATOM 1562 C CA . ARG A 1 204 ? -14.367 45.657 40.659 1.00 60.66 204 ARG A CA 1
ATOM 1563 C C . ARG A 1 204 ? -13.973 46.564 39.486 1.00 60.66 204 ARG A C 1
ATOM 1565 O O . ARG A 1 204 ? -12.972 46.253 38.835 1.00 60.66 204 ARG A O 1
ATOM 1572 N N . PRO A 1 205 ? -14.711 47.654 39.209 1.00 49.50 205 PRO A N 1
ATOM 1573 C CA . PRO A 1 205 ? -14.345 48.562 38.134 1.00 49.50 205 PRO A CA 1
ATOM 1574 C C . PRO A 1 205 ? -12.934 49.093 38.395 1.00 49.50 205 PRO A C 1
ATOM 1576 O O . PRO A 1 205 ? -12.645 49.624 39.470 1.00 49.50 205 PRO A O 1
ATOM 1579 N N . ALA A 1 206 ? -12.044 48.896 37.425 1.00 54.94 206 ALA A N 1
ATOM 1580 C CA . ALA A 1 206 ? -10.678 49.380 37.512 1.00 54.94 206 ALA A CA 1
ATOM 1581 C C . ALA A 1 206 ? -10.679 50.912 37.443 1.00 54.94 206 ALA A C 1
ATOM 1583 O O . ALA A 1 206 ? -11.208 51.497 36.497 1.00 54.94 206 ALA A O 1
ATOM 1584 N N . THR A 1 207 ? -10.076 51.561 38.438 1.00 59.78 207 THR A N 1
ATOM 1585 C CA . THR A 1 207 ? -9.912 53.017 38.459 1.00 59.78 207 THR A CA 1
ATOM 1586 C C . THR A 1 207 ? -9.102 53.458 37.231 1.00 59.78 207 THR A C 1
ATOM 1588 O O . THR A 1 207 ? -8.023 52.901 37.002 1.00 59.78 207 THR A O 1
ATOM 1591 N N . PRO A 1 208 ? -9.566 54.437 36.430 1.00 59.31 208 PRO A N 1
ATOM 1592 C CA . PRO A 1 208 ? -8.842 54.861 35.238 1.00 59.31 208 PRO A CA 1
ATOM 1593 C C . PRO A 1 208 ? -7.494 55.490 35.610 1.00 59.31 208 PRO A C 1
ATOM 1595 O O . PRO A 1 208 ? -7.410 56.421 36.410 1.00 59.31 208 PRO A O 1
ATOM 1598 N N . ARG A 1 209 ? -6.425 54.969 35.004 1.00 62.09 209 ARG A N 1
ATOM 1599 C CA . ARG A 1 209 ? -5.056 55.478 35.143 1.00 62.09 209 ARG A CA 1
ATOM 1600 C C . ARG A 1 209 ? -4.911 56.764 34.307 1.00 62.09 209 ARG A C 1
ATOM 1602 O O . ARG A 1 209 ? -5.303 56.740 33.140 1.00 62.09 209 ARG A O 1
ATOM 1609 N N . PRO A 1 210 ? -4.361 57.869 34.847 1.00 63.84 210 PRO A N 1
ATOM 1610 C CA . PRO A 1 210 ? -4.216 59.113 34.092 1.00 63.84 210 PRO A CA 1
ATOM 1611 C C . PRO A 1 210 ? -3.217 58.959 32.926 1.00 63.84 210 PRO A C 1
ATOM 1613 O O . PRO A 1 210 ? -2.279 58.159 33.026 1.00 63.84 210 PRO A O 1
ATOM 1616 N N . PRO A 1 211 ? -3.400 59.705 31.819 1.00 63.66 211 PRO A N 1
ATOM 1617 C CA . PRO A 1 211 ? -2.569 59.571 30.626 1.00 63.66 211 PRO A CA 1
ATOM 1618 C C . PRO A 1 211 ? -1.157 60.146 30.841 1.00 63.66 211 PRO A C 1
ATOM 1620 O O . PRO A 1 211 ? -1.020 61.214 31.442 1.00 63.66 211 PRO A O 1
ATOM 1623 N N . PRO A 1 212 ? -0.096 59.497 30.322 1.00 55.59 212 PRO A N 1
ATOM 1624 C CA . PRO A 1 212 ? 1.247 60.065 30.341 1.00 55.59 212 PRO A CA 1
ATOM 1625 C C . PRO A 1 212 ? 1.345 61.266 29.388 1.00 55.59 212 PRO A C 1
ATOM 1627 O O . PRO A 1 212 ? 0.883 61.218 28.245 1.00 55.59 212 PRO A O 1
ATOM 1630 N N . GLY A 1 213 ? 1.963 62.347 29.868 1.00 50.62 213 GLY A N 1
ATOM 1631 C CA . GLY A 1 213 ? 2.209 63.554 29.082 1.00 50.62 213 GLY A CA 1
ATOM 1632 C C . GLY A 1 213 ? 3.180 63.315 27.923 1.00 50.62 213 GLY A C 1
ATOM 1633 O O . GLY A 1 213 ? 4.089 62.490 28.010 1.00 50.62 213 GLY A O 1
ATOM 1634 N N . ARG A 1 214 ? 2.994 64.061 26.829 1.00 47.91 214 ARG A N 1
ATOM 1635 C CA . ARG A 1 214 ? 3.903 64.049 25.676 1.00 47.91 214 ARG A CA 1
ATOM 1636 C C . ARG A 1 214 ? 5.116 64.926 25.973 1.00 47.91 214 ARG A C 1
ATOM 1638 O O . ARG A 1 214 ? 4.942 66.115 26.227 1.00 47.91 214 ARG A O 1
ATOM 1645 N N . THR A 1 215 ? 6.320 64.394 25.803 1.00 46.09 215 THR A N 1
ATOM 1646 C CA . THR A 1 215 ? 7.513 65.204 25.533 1.00 46.09 215 THR A CA 1
ATOM 1647 C C . THR A 1 215 ? 8.233 64.651 24.311 1.00 46.09 215 THR A C 1
ATOM 1649 O O . THR A 1 215 ? 8.591 63.478 24.242 1.00 46.09 215 THR A O 1
ATOM 1652 N N . SER A 1 216 ? 8.400 65.513 23.312 1.00 42.09 216 SER A N 1
ATOM 1653 C CA . SER A 1 216 ? 9.202 65.233 22.124 1.00 42.09 216 SER A CA 1
ATOM 1654 C C . SER A 1 216 ? 10.687 65.204 22.493 1.00 42.09 216 SER A C 1
ATOM 1656 O O . SER A 1 216 ? 11.159 66.089 23.203 1.00 42.09 216 SER A O 1
ATOM 1658 N N . GLY A 1 217 ? 11.430 64.234 21.966 1.00 39.50 217 GLY A N 1
ATOM 1659 C CA . GLY A 1 217 ? 12.887 64.141 22.078 1.00 39.50 217 GLY A CA 1
ATOM 1660 C C . GLY A 1 217 ? 13.426 63.400 20.858 1.00 39.50 217 GLY A C 1
ATOM 1661 O O . GLY A 1 217 ? 12.889 62.355 20.496 1.00 39.50 217 GLY A O 1
ATOM 1662 N N . ALA A 1 218 ? 14.401 63.984 20.164 1.00 37.62 218 ALA A N 1
ATOM 1663 C CA . ALA A 1 218 ? 14.736 63.605 18.792 1.00 37.62 218 ALA A CA 1
ATOM 1664 C C . ALA A 1 218 ? 15.993 62.726 18.671 1.00 37.62 218 ALA A C 1
ATOM 1666 O O . ALA A 1 218 ? 16.984 62.980 19.347 1.00 37.62 218 ALA A O 1
ATOM 1667 N N . SER A 1 219 ? 15.963 61.838 17.665 1.00 44.66 219 SER A N 1
ATOM 1668 C CA . SER A 1 219 ? 17.127 61.315 16.921 1.00 44.66 219 SER A CA 1
ATOM 1669 C C . SER A 1 219 ? 18.128 60.391 17.657 1.00 44.66 219 SER A C 1
ATOM 1671 O O . SER A 1 219 ? 18.214 60.389 18.878 1.00 44.66 219 SER A O 1
ATOM 1673 N N . PRO A 1 220 ? 18.975 59.647 16.917 1.00 48.34 220 PRO A N 1
ATOM 1674 C CA . PRO A 1 220 ? 18.625 58.832 15.746 1.00 48.34 220 PRO A CA 1
ATOM 1675 C C . PRO A 1 220 ? 19.193 57.395 15.838 1.00 48.34 220 PRO A C 1
ATOM 1677 O O . PRO A 1 220 ? 20.270 57.173 16.382 1.00 48.34 220 PRO A O 1
ATOM 1680 N N . CYS A 1 221 ? 18.525 56.410 15.226 1.00 36.88 221 CYS A N 1
ATOM 1681 C CA . CYS A 1 221 ? 19.124 55.083 15.013 1.00 36.88 221 CYS A CA 1
ATOM 1682 C C . CYS A 1 221 ? 19.995 55.075 13.741 1.00 36.88 221 CYS A C 1
ATOM 1684 O O . CYS A 1 221 ? 19.472 55.383 12.667 1.00 36.88 221 CYS A O 1
ATOM 1686 N N . PRO A 1 222 ? 21.283 54.692 13.813 1.00 42.94 222 PRO A N 1
ATOM 1687 C CA . PRO A 1 222 ? 22.093 54.413 12.635 1.00 42.94 222 PRO A CA 1
ATOM 1688 C C . PRO A 1 222 ? 21.911 52.962 12.153 1.00 42.94 222 PRO A C 1
ATOM 1690 O O . PRO A 1 222 ? 21.647 52.060 12.940 1.00 42.94 222 PRO A O 1
ATOM 1693 N N . SER A 1 223 ? 22.175 52.741 10.862 1.00 48.34 223 SER A N 1
ATOM 1694 C CA . SER A 1 223 ? 22.398 51.430 10.227 1.00 48.34 223 SER A CA 1
ATOM 1695 C C . SER A 1 223 ? 21.229 50.427 10.188 1.00 48.34 223 SER A C 1
ATOM 1697 O O . SER A 1 223 ? 21.093 49.549 11.036 1.00 48.34 223 SER A O 1
ATOM 1699 N N . CYS A 1 224 ? 20.465 50.475 9.091 1.00 35.59 224 CYS A N 1
ATOM 1700 C CA . CYS A 1 224 ? 19.890 49.286 8.441 1.00 35.59 224 CYS A CA 1
ATOM 1701 C C . CYS A 1 224 ? 19.665 49.548 6.939 1.00 35.59 224 CYS A C 1
ATOM 1703 O O . CYS A 1 224 ? 18.550 49.514 6.421 1.00 35.59 224 CYS A O 1
ATOM 1705 N N . ALA A 1 225 ? 20.764 49.813 6.234 1.00 42.31 225 ALA A N 1
ATOM 1706 C CA . ALA A 1 225 ? 20.869 49.660 4.787 1.00 42.31 225 ALA A CA 1
ATOM 1707 C C . ALA A 1 225 ? 21.843 48.496 4.518 1.00 42.31 225 ALA A C 1
ATOM 1709 O O . ALA A 1 225 ? 22.810 48.346 5.254 1.00 42.31 225 ALA A O 1
ATOM 1710 N N . SER A 1 226 ? 21.682 47.640 3.511 1.00 41.91 226 SER A N 1
ATOM 1711 C CA . SER A 1 226 ? 20.560 47.436 2.585 1.00 41.91 226 SER A CA 1
ATOM 1712 C C . SER A 1 226 ? 20.882 46.217 1.717 1.00 41.91 226 SER A C 1
ATOM 1714 O O . SER A 1 226 ? 21.934 46.209 1.080 1.00 41.91 226 SER A O 1
ATOM 1716 N N . THR A 1 227 ? 19.994 45.225 1.595 1.00 39.12 227 THR A N 1
ATOM 1717 C CA . THR A 1 227 ? 20.069 44.278 0.462 1.00 39.12 227 THR A CA 1
ATOM 1718 C C . THR A 1 227 ? 18.710 43.648 0.169 1.00 39.12 227 THR A C 1
ATOM 1720 O O . THR A 1 227 ? 18.170 42.904 0.986 1.00 39.12 227 THR A O 1
ATOM 1723 N N . ARG A 1 228 ? 18.138 43.935 -1.007 1.00 40.88 228 ARG A N 1
ATOM 1724 C CA . ARG A 1 228 ? 16.973 43.215 -1.543 1.00 40.88 228 ARG A CA 1
ATOM 1725 C C . ARG A 1 228 ? 16.890 43.401 -3.067 1.00 40.88 228 ARG A C 1
ATOM 1727 O O . ARG A 1 228 ? 16.539 44.499 -3.479 1.00 40.88 228 ARG A O 1
ATOM 1734 N N . ARG A 1 229 ? 17.073 42.309 -3.839 1.00 38.00 229 ARG A N 1
ATOM 1735 C CA . ARG A 1 229 ? 16.842 42.182 -5.311 1.00 38.00 229 ARG A CA 1
ATOM 1736 C C . ARG A 1 229 ? 17.727 43.093 -6.206 1.00 38.00 229 ARG A C 1
ATOM 1738 O O . ARG A 1 229 ? 18.142 44.144 -5.750 1.00 38.00 229 ARG A O 1
ATOM 1745 N N . ALA A 1 230 ? 18.060 42.797 -7.470 1.00 37.28 230 ALA A N 1
ATOM 1746 C CA . ALA A 1 230 ? 18.072 41.582 -8.320 1.00 37.28 230 ALA A CA 1
ATOM 1747 C C . ALA A 1 230 ? 19.007 41.892 -9.550 1.00 37.28 230 ALA A C 1
ATOM 1749 O O . ALA A 1 230 ? 19.774 42.843 -9.433 1.00 37.28 230 ALA A O 1
ATOM 1750 N N . ASP A 1 231 ? 19.069 41.230 -10.720 1.00 37.69 231 ASP A N 1
ATOM 1751 C CA . ASP A 1 231 ? 18.343 40.094 -11.335 1.00 37.69 231 ASP A CA 1
ATOM 1752 C C . ASP A 1 231 ? 19.141 39.507 -12.539 1.00 37.69 231 ASP A C 1
ATOM 1754 O O . ASP A 1 231 ? 20.010 40.195 -13.072 1.00 37.69 231 ASP A O 1
ATOM 1758 N N . GLY A 1 232 ? 18.769 38.312 -13.029 1.00 33.66 232 GLY A N 1
ATOM 1759 C CA . GLY A 1 232 ? 19.041 37.827 -14.403 1.00 33.66 232 GLY A CA 1
ATOM 1760 C C . GLY A 1 232 ? 20.417 37.220 -14.777 1.00 33.66 232 GLY A C 1
ATOM 1761 O O . GLY A 1 232 ? 21.463 37.644 -14.298 1.00 33.66 232 GLY A O 1
ATOM 1762 N N . GLY A 1 233 ? 20.407 36.275 -15.738 1.00 30.56 233 GLY A N 1
ATOM 1763 C CA . GLY A 1 233 ? 21.582 35.895 -16.553 1.00 30.56 233 GLY A CA 1
ATOM 1764 C C . GLY A 1 233 ? 21.785 34.390 -16.824 1.00 30.56 233 GLY A C 1
ATOM 1765 O O . GLY A 1 233 ? 21.812 33.601 -15.890 1.00 30.56 233 GLY A O 1
ATOM 1766 N N . SER A 1 234 ? 21.960 34.033 -18.106 1.00 33.72 234 SER A N 1
ATOM 1767 C CA . SER A 1 234 ? 22.343 32.725 -18.695 1.00 33.72 234 SER A CA 1
ATOM 1768 C C . SER A 1 234 ? 23.488 31.981 -17.966 1.00 33.72 234 SER A C 1
ATOM 1770 O O . SER A 1 234 ? 24.311 32.624 -17.318 1.00 33.72 234 SER A O 1
ATOM 1772 N N . TRP A 1 235 ? 23.664 30.656 -18.077 1.00 37.22 235 TRP A N 1
ATOM 1773 C CA . TRP A 1 235 ? 23.441 29.736 -19.214 1.00 37.22 235 TRP A CA 1
ATOM 1774 C C . TRP A 1 235 ? 22.878 28.373 -18.784 1.00 37.22 235 TRP A C 1
ATOM 1776 O O . TRP A 1 235 ? 23.133 27.979 -17.626 1.00 37.22 235 TRP A O 1
#

Radius of gyration: 30.0 Å; Cα contacts (8 Å, |Δi|>4): 193; chains: 1; bounding box: 45×82×69 Å

Solvent-accessible surface area (backbone atoms only — not comparable to full-atom values): 13930 Å² total; per-residue (Å²): 131,80,63,60,36,57,50,51,39,49,56,50,49,67,64,36,64,88,39,60,69,83,52,25,60,51,54,50,52,55,52,43,76,69,43,80,79,47,65,59,31,36,57,50,25,54,76,63,50,76,66,37,31,43,49,28,49,52,42,35,62,67,65,56,38,31,65,68,36,39,77,24,49,61,38,90,50,66,67,40,14,57,48,22,51,70,42,33,64,85,49,62,38,59,68,65,43,59,53,65,42,48,77,82,40,55,71,74,50,38,59,50,47,43,49,39,40,38,70,65,57,40,26,76,56,33,54,64,43,40,69,53,40,30,73,78,67,28,52,57,55,26,35,65,36,44,54,15,28,47,66,74,68,30,55,71,52,43,70,80,30,52,88,41,52,79,55,58,74,55,33,48,71,63,35,48,63,56,52,46,56,48,51,51,51,56,58,69,69,45,75,82,75,78,75,74,75,67,76,75,71,78,74,77,82,76,78,84,77,80,82,84,83,91,79,92,81,80,87,82,89,79,88,90,81,86,88,80,90,87,82,92,80,89,133

Nearest PDB structures (foldseek):
  7q1f-assembly2_U  TM=5.041E-01  e=5.512E-01  synthetic construct
  5oqo-assembly1_A  TM=4.214E-01  e=4.579E-01  Saccharomyces cerevisiae S288C
  3gs3-assembly1_A-2  TM=3.784E-01  e=6.046E-01  Drosophila melanogaster
  5xgc-assembly1_A  TM=3.679E-01  e=5.849E+00  Homo sapiens

Secondary structure (DSSP, 8-state):
--SHHHHHHHHHHHHHTTS-HHHHHHHHHHHHHH-SS-HHHHHHHHTS-HHHHHHHHHHHHHTT-HHHHHTTTT-SSHHHHHHHHHHTTTTT--HHHHHHHHHT--HHHHHHHHHHHHHTT-HHHHHHHHHHHHHHH-HHHHHHHGGGS-HHHHHTTHHHHGGG---HHHHHHH-HHHHHHHHHHHHHHS----------PPPPPPPPPPPPPP---------------------

Sequence (235 aa):
MDRTPQRHAESLLNALDPLPFPQRMRELALRVGELVPLRPVLEELETRGPYERGIAAVAAAVGRDAEWIGDRIADPDAYVRGHALRVADSLQVPDSAFESALDDAPEAVRRELLRAIVAGRRTALADRLLPGLRRDWGDAEAARLLPGCAPETVARPLPELFHAVTGWKTLAKRHPGTLLDVAEGELAALPERTSTVSPRTPSRPATPRPPPGRTSGASPCPSCASTRRADGGSW

Foldseek 3Di:
DPCVLVVLLVVLCVVLPVDDPVVSLVSLLVVLVVDPPPVSNLVNLVVDDPVSVLSSLSSCLSNLVLVVLLVQCQPPDPSSNVSSLVRNLVSVNDLVSLVVSCPPHDPVSLLSSLVSLLVSLVAVSLLVCLVVCCVPVHLLSSLSSLLSYDLVSNLVCCLVSVVNHPPVVSNCVRHVPSVVVSVVVVVVPPDPPPPPPVPPPPDDPDDDDDDDDDDDDDDDDDDDDDDDDDDDDDD